Protein AF-A0A6P4ZNQ0-F1 (afdb_monomer_lite)

Radius of gyration: 22.95 Å; chains: 1; bounding box: 64×61×55 Å

Foldseek 3Di:
DDDDDDDPDPPPPPPPPPPDDDDDDDDAPADPLLVVLVVCCVPVQVPDDDSLLSNLLRVLLVCLVVVHQCVPDDLSSLLSLLVSLVSLVPDDPVSNVVSLVSCCVRPNDVSSVVSNVSSVVSNVVVVVVVVVLCVQLPDDPLLVVLLVVLLVCLLVVHDPVPDDPVSLVSLLVSLVSLVPDDPVSVSNQLSNSCSHRRNVSSVSSNVVSVVSNVVNVVVVVVVD

Secondary structure (DSSP, 8-state):
--------------------S---S--TT--HHHHHHHHHHHHHH-----HHHHHHHHHHHHHHHHT--GGGS-HHHHHHHHHHHHHHHTS-HHHHHHHHHHHHHHH-HHHHHHHHHHHHHHHHHHHHHHHHHHHHH---HHHHHHHHHHHHHHHHT--GGGS-HHHHHHHHHHHHHHHTS-HHHHHHHHHHHHHHH-HHHHHHHHHHHHHHHHHHHHHHHHT-

Structure (mmCIF, N/CA/C/O backbone):
data_AF-A0A6P4ZNQ0-F1
#
_entry.id   AF-A0A6P4ZNQ0-F1
#
loop_
_atom_site.group_PDB
_atom_site.id
_atom_site.type_symbol
_atom_site.label_atom_id
_atom_site.label_alt_id
_atom_site.label_comp_id
_atom_site.label_asym_id
_atom_site.label_entity_id
_atom_site.label_seq_id
_atom_site.pdbx_PDB_ins_code
_atom_site.Cartn_x
_atom_site.Cartn_y
_atom_site.Cartn_z
_atom_site.occupancy
_atom_site.B_iso_or_equiv
_atom_site.auth_seq_id
_atom_site.auth_comp_id
_atom_site.auth_asym_id
_atom_site.auth_atom_id
_atom_site.pdbx_PDB_model_num
ATOM 1 N N . MET A 1 1 ? -33.351 48.116 22.853 1.00 36.22 1 MET A N 1
ATOM 2 C CA . MET A 1 1 ? -34.686 47.520 23.088 1.00 36.22 1 MET A CA 1
ATOM 3 C C . MET A 1 1 ? -35.107 46.730 21.857 1.00 36.22 1 MET A C 1
ATOM 5 O O . MET A 1 1 ? -34.942 47.256 20.767 1.00 36.22 1 MET A O 1
ATOM 9 N N . LYS A 1 2 ? -35.713 45.554 22.092 1.00 34.34 2 LYS A N 1
ATOM 10 C CA . LYS A 1 2 ? -36.422 44.641 21.164 1.00 34.34 2 LYS A CA 1
ATOM 11 C C . LYS A 1 2 ? -35.606 43.500 20.525 1.00 34.34 2 LYS A C 1
ATOM 13 O O . LYS A 1 2 ? -35.068 43.604 19.434 1.00 34.34 2 LYS A O 1
ATOM 18 N N . TYR A 1 3 ? -35.590 42.407 21.290 1.00 35.62 3 TYR A N 1
ATOM 19 C CA . TYR A 1 3 ? -35.583 40.989 20.915 1.00 35.62 3 TYR A CA 1
ATOM 20 C C . TYR A 1 3 ? -36.377 40.658 19.631 1.00 35.62 3 TYR A C 1
ATOM 22 O O . TYR A 1 3 ? -37.387 41.313 19.384 1.00 35.62 3 TYR A O 1
ATOM 30 N N . LEU A 1 4 ? -36.028 39.574 18.916 1.00 27.58 4 LEU A N 1
ATOM 31 C CA . LEU A 1 4 ? -36.684 38.246 19.027 1.00 27.58 4 LEU A CA 1
ATOM 32 C C . LEU A 1 4 ? -36.435 37.363 17.766 1.00 27.58 4 LEU A C 1
ATOM 34 O O . LEU A 1 4 ? -36.870 37.701 16.676 1.00 27.58 4 LEU A O 1
ATOM 38 N N . TYR A 1 5 ? -35.769 36.220 17.982 1.00 31.45 5 TYR A N 1
ATOM 39 C CA . TYR A 1 5 ? -35.975 34.876 17.401 1.00 31.45 5 TYR A CA 1
ATOM 40 C C . TYR A 1 5 ? -36.097 34.603 15.885 1.00 31.45 5 TYR A C 1
ATOM 42 O O . TYR A 1 5 ? -37.104 34.893 15.252 1.00 31.45 5 TYR A O 1
ATOM 50 N N . LEU A 1 6 ? -35.158 33.776 15.409 1.00 27.81 6 LEU A N 1
ATOM 51 C CA . LEU A 1 6 ? -35.378 32.612 14.529 1.00 27.81 6 LEU A CA 1
ATOM 52 C C . LEU A 1 6 ? -34.122 31.724 14.677 1.00 27.81 6 LEU A C 1
ATOM 54 O O . LEU A 1 6 ? -33.105 31.968 14.043 1.00 27.81 6 LEU A O 1
ATOM 58 N N . LEU A 1 7 ? -33.994 30.904 15.727 1.00 29.06 7 LEU A N 1
ATOM 59 C CA . LEU A 1 7 ? -34.507 29.525 15.806 1.00 29.06 7 LEU A CA 1
ATOM 60 C C . LEU A 1 7 ? -34.410 28.796 14.454 1.00 29.06 7 LEU A C 1
ATOM 62 O O . LEU A 1 7 ? -35.406 28.524 13.792 1.00 29.06 7 LEU A O 1
ATOM 66 N N . LEU A 1 8 ? -33.172 28.516 14.040 1.00 27.45 8 LEU A N 1
ATOM 67 C CA . LEU A 1 8 ? -32.881 27.579 12.962 1.00 27.45 8 LEU A CA 1
ATOM 68 C C . LEU A 1 8 ? -32.989 26.178 13.566 1.00 27.45 8 LEU A C 1
ATOM 70 O O . LEU A 1 8 ? -32.138 25.725 14.328 1.00 27.45 8 LEU A O 1
ATOM 74 N N . ILE A 1 9 ? -34.144 25.577 13.308 1.00 29.12 9 ILE A N 1
ATOM 75 C CA . ILE A 1 9 ? -34.522 24.230 13.703 1.00 29.12 9 ILE A CA 1
ATOM 76 C C . ILE A 1 9 ? -33.474 23.275 13.129 1.00 29.12 9 ILE A C 1
ATOM 78 O O . ILE A 1 9 ? -33.403 23.064 11.921 1.00 29.12 9 ILE A O 1
ATOM 82 N N . ILE A 1 10 ? -32.661 22.699 14.013 1.00 28.59 10 ILE A N 1
ATOM 83 C CA . ILE A 1 10 ? -31.943 21.458 13.749 1.00 28.59 10 ILE A CA 1
ATOM 84 C C . ILE A 1 10 ? -33.037 20.399 13.649 1.00 28.59 10 ILE A C 1
ATOM 86 O O . ILE A 1 10 ? -33.500 19.870 14.659 1.00 28.59 10 ILE A O 1
ATOM 90 N N . THR A 1 11 ? -33.524 20.130 12.440 1.00 31.72 11 THR A N 1
ATOM 91 C CA . THR A 1 11 ? -34.259 18.895 12.205 1.00 31.72 11 THR A CA 1
ATOM 92 C C . THR A 1 11 ? -33.248 17.775 12.362 1.00 31.72 11 THR A C 1
ATOM 94 O O . THR A 1 11 ? -32.445 17.508 11.469 1.00 31.72 11 THR A O 1
ATOM 97 N N . ALA A 1 12 ? -33.269 17.158 13.539 1.00 32.22 12 ALA A N 1
ATOM 98 C CA . ALA A 1 12 ? -32.799 15.807 13.744 1.00 32.22 12 ALA A CA 1
ATOM 99 C C . ALA A 1 12 ? -33.624 14.902 12.824 1.00 32.22 12 ALA A C 1
ATOM 101 O O . ALA A 1 12 ? -34.661 14.363 13.211 1.00 32.22 12 ALA A O 1
ATOM 102 N N . THR A 1 13 ? -33.193 14.785 11.571 1.00 32.03 13 THR A N 1
ATOM 103 C CA . THR A 1 13 ? -33.581 13.674 10.714 1.00 32.03 13 THR A CA 1
ATOM 104 C C . THR A 1 13 ? -32.939 12.456 11.351 1.00 32.03 13 THR A C 1
ATOM 106 O O . THR A 1 13 ? -31.774 12.142 11.126 1.00 32.03 13 THR A O 1
ATOM 109 N N . THR A 1 14 ? -33.692 11.825 12.243 1.00 32.16 14 THR A N 1
ATOM 110 C CA . THR A 1 14 ? -33.495 10.435 12.617 1.00 32.16 14 THR A CA 1
ATOM 111 C C . THR A 1 14 ? -33.637 9.653 11.322 1.00 32.16 14 THR A C 1
ATOM 113 O O . THR A 1 14 ? -34.739 9.341 10.879 1.00 32.16 14 THR A O 1
ATOM 116 N N . ILE A 1 15 ? -32.510 9.416 10.651 1.00 37.12 15 ILE A N 1
ATOM 117 C CA . ILE A 1 15 ? -32.448 8.441 9.575 1.00 37.12 15 ILE A CA 1
ATOM 118 C C . ILE A 1 15 ? -32.569 7.091 10.278 1.00 37.12 15 ILE A C 1
ATOM 120 O O . ILE A 1 15 ? -31.585 6.470 10.664 1.00 37.12 15 ILE A O 1
ATOM 124 N N . THR A 1 16 ? -33.805 6.651 10.502 1.00 32.19 16 THR A N 1
ATOM 125 C CA . THR A 1 16 ? -34.099 5.233 10.666 1.00 32.19 16 THR A CA 1
ATOM 126 C C . THR A 1 16 ? -33.780 4.580 9.330 1.00 32.19 16 THR A C 1
ATOM 128 O O . THR A 1 16 ? -34.636 4.502 8.450 1.00 32.19 16 THR A O 1
ATOM 131 N N . VAL A 1 17 ? -32.520 4.174 9.151 1.00 37.75 17 VAL A N 1
ATOM 132 C CA . VAL A 1 17 ? -32.126 3.266 8.076 1.00 37.75 17 VAL A CA 1
ATOM 133 C C . VAL A 1 17 ? -32.804 1.940 8.391 1.00 37.75 17 VAL A C 1
ATOM 135 O O . VAL A 1 17 ? -32.337 1.148 9.206 1.00 37.75 17 VAL A O 1
ATOM 138 N N . THR A 1 18 ? -33.971 1.722 7.795 1.00 34.62 18 THR A N 1
ATOM 139 C CA . THR A 1 18 ? -34.576 0.398 7.694 1.00 34.62 18 THR A CA 1
ATOM 140 C C . THR A 1 18 ? -33.628 -0.477 6.880 1.00 34.62 18 THR A C 1
ATOM 142 O O . THR A 1 18 ? -33.670 -0.476 5.653 1.00 34.62 18 THR A O 1
ATOM 145 N N . PHE A 1 19 ? -32.754 -1.195 7.585 1.00 43.06 19 PHE A N 1
ATOM 146 C CA . PHE A 1 19 ? -31.978 -2.317 7.073 1.00 43.06 19 PHE A CA 1
ATOM 147 C C . PHE A 1 19 ? -32.955 -3.393 6.601 1.00 43.06 19 PHE A C 1
ATOM 149 O O . PHE A 1 19 ? -33.462 -4.188 7.393 1.00 43.06 19 PHE A O 1
ATOM 156 N N . LYS A 1 20 ? -33.268 -3.385 5.308 1.00 35.34 20 LYS A N 1
ATOM 157 C CA . LYS A 1 20 ? -33.971 -4.483 4.662 1.00 35.34 20 LYS A CA 1
ATOM 158 C C . LYS A 1 20 ? -33.187 -4.903 3.425 1.00 35.34 20 LYS A C 1
ATOM 160 O O . LYS A 1 20 ? -33.234 -4.235 2.402 1.00 35.34 20 LYS A O 1
ATOM 165 N N . GLU A 1 21 ? -32.451 -5.997 3.613 1.00 39.84 21 GLU A N 1
ATOM 166 C CA . GLU A 1 21 ? -32.065 -6.986 2.601 1.00 39.84 21 GLU A CA 1
ATOM 167 C C . GLU A 1 21 ? -31.500 -6.445 1.283 1.00 39.84 21 GLU A C 1
ATOM 169 O O . GLU A 1 21 ? -32.181 -6.518 0.270 1.00 39.84 21 GLU A O 1
ATOM 174 N N . ILE A 1 22 ? -30.232 -6.018 1.272 1.00 39.91 22 ILE A N 1
ATOM 175 C CA . ILE A 1 22 ? -29.339 -6.232 0.117 1.00 39.91 22 ILE A CA 1
ATOM 176 C C . ILE A 1 22 ? -27.902 -6.389 0.638 1.00 39.91 22 ILE A C 1
ATOM 178 O O . ILE A 1 22 ? -27.154 -5.421 0.674 1.00 39.91 22 ILE A O 1
ATOM 182 N N . VAL A 1 23 ? -27.506 -7.593 1.060 1.00 40.62 23 VAL A N 1
ATOM 183 C CA . VAL A 1 23 ? -26.083 -7.983 1.103 1.00 40.62 23 VAL A CA 1
ATOM 184 C C . VAL A 1 23 ? -25.981 -9.466 0.759 1.00 40.62 23 VAL A C 1
ATOM 186 O O . VAL A 1 23 ? -25.886 -10.319 1.631 1.00 40.62 23 VAL A O 1
ATOM 189 N N . GLU A 1 24 ? -25.996 -9.763 -0.533 1.00 41.31 24 GLU A N 1
ATOM 190 C CA . GLU A 1 24 ? -25.327 -10.945 -1.077 1.00 41.31 24 GLU A CA 1
ATOM 191 C C . GLU A 1 24 ? -24.497 -10.468 -2.268 1.00 41.31 24 GLU A C 1
ATOM 193 O O . GLU A 1 24 ? -24.931 -10.457 -3.416 1.00 41.31 24 GLU A O 1
ATOM 198 N N . ALA A 1 25 ? -23.306 -9.975 -1.947 1.00 37.66 25 ALA A N 1
ATOM 199 C CA . ALA A 1 25 ? -22.172 -9.957 -2.850 1.00 37.66 25 ALA A CA 1
ATOM 200 C C . ALA A 1 25 ? -20.918 -10.117 -1.983 1.00 37.66 25 ALA A C 1
ATOM 202 O O . ALA A 1 25 ? -20.794 -9.505 -0.918 1.00 37.66 25 ALA A O 1
ATOM 203 N N . GLU A 1 26 ? -20.064 -11.032 -2.411 1.00 43.50 26 GLU A N 1
ATOM 204 C CA . GLU A 1 26 ? -18.887 -11.576 -1.742 1.00 43.50 26 GLU A CA 1
ATOM 205 C C . GLU A 1 26 ? -17.840 -10.494 -1.415 1.00 43.50 26 GLU A C 1
ATOM 207 O O . GLU A 1 26 ? -16.867 -10.324 -2.139 1.00 43.50 26 GLU A O 1
ATOM 212 N N . SER A 1 27 ? -18.017 -9.760 -0.312 1.00 41.94 27 SER A N 1
ATOM 213 C CA . SER A 1 27 ? -16.943 -8.955 0.284 1.00 41.94 27 SER A CA 1
ATOM 214 C C . SER A 1 27 ? -16.454 -9.596 1.587 1.00 41.94 27 SER A C 1
ATOM 216 O O . SER A 1 27 ? -17.182 -9.637 2.583 1.00 41.94 27 SER A O 1
ATOM 218 N N . GLY A 1 28 ? -15.258 -10.187 1.506 1.00 52.75 28 GLY A N 1
ATOM 219 C CA . GLY A 1 28 ? -14.240 -10.332 2.559 1.00 52.75 28 GLY A CA 1
ATOM 220 C C . GLY A 1 28 ? -14.652 -10.670 3.993 1.00 52.75 28 GLY A C 1
ATOM 221 O O . GLY A 1 28 ? -14.154 -10.028 4.901 1.00 52.75 28 GLY A O 1
ATOM 222 N N . GLY A 1 29 ? -15.560 -11.618 4.243 1.00 58.94 29 GLY A N 1
ATOM 223 C CA . GLY A 1 29 ? -15.812 -12.121 5.610 1.00 58.94 29 GLY A CA 1
ATOM 224 C C . GLY A 1 29 ? -16.464 -11.142 6.605 1.00 58.94 29 GLY A C 1
ATOM 225 O O . GLY A 1 29 ? -16.827 -11.560 7.700 1.00 58.94 29 GLY A O 1
ATOM 226 N N . LEU A 1 30 ? -16.687 -9.884 6.219 1.00 68.44 30 LEU A N 1
ATOM 227 C CA . LEU A 1 30 ? -17.282 -8.852 7.068 1.00 68.44 30 LEU A CA 1
ATOM 228 C C . LEU A 1 30 ? -18.746 -9.150 7.417 1.00 68.44 30 LEU A C 1
ATOM 230 O O . LEU A 1 30 ? -19.561 -9.500 6.553 1.00 68.44 30 LEU A O 1
ATOM 234 N N . ASN A 1 31 ? -19.127 -8.917 8.669 1.00 75.62 31 ASN A N 1
ATOM 235 C CA . ASN A 1 31 ? -20.516 -8.954 9.098 1.00 75.62 31 ASN A CA 1
ATOM 236 C C . ASN A 1 31 ? -21.277 -7.677 8.676 1.00 75.62 31 ASN A C 1
ATOM 238 O O . ASN A 1 31 ? -20.713 -6.665 8.253 1.00 75.62 31 ASN A O 1
ATOM 242 N N . ALA A 1 32 ? -22.609 -7.709 8.781 1.00 77.88 32 ALA A N 1
ATOM 243 C CA . ALA A 1 32 ? -23.462 -6.610 8.321 1.00 77.88 32 ALA A CA 1
ATOM 244 C C . ALA A 1 32 ? -23.192 -5.269 9.034 1.00 77.88 32 ALA A C 1
ATOM 246 O O . ALA A 1 32 ? -23.392 -4.211 8.435 1.00 77.88 32 ALA A O 1
ATOM 247 N N . LYS A 1 33 ? -22.741 -5.296 10.296 1.00 76.25 33 LYS A N 1
ATOM 248 C CA . LYS A 1 33 ? -22.406 -4.076 11.043 1.00 76.25 33 LYS A CA 1
ATOM 249 C C . LYS A 1 33 ? -21.102 -3.464 10.543 1.00 76.25 33 LYS A C 1
ATOM 251 O O . LYS A 1 33 ? -21.036 -2.252 10.374 1.00 76.25 33 LYS A O 1
ATOM 256 N N . GLU A 1 34 ? -20.102 -4.287 10.259 1.00 76.25 34 GLU A N 1
ATOM 257 C CA . GLU A 1 34 ? -18.798 -3.841 9.755 1.00 76.25 34 GLU A CA 1
ATOM 258 C C . GLU A 1 34 ? -18.934 -3.229 8.361 1.00 76.25 34 GLU A C 1
ATOM 260 O O . GLU A 1 34 ? -18.498 -2.101 8.137 1.00 76.25 34 GLU A O 1
ATOM 265 N N . LYS A 1 35 ? -19.680 -3.889 7.464 1.00 79.50 35 LYS A N 1
ATOM 266 C CA . LYS A 1 35 ? -20.015 -3.325 6.143 1.00 79.50 35 LYS A CA 1
ATOM 267 C C . LYS A 1 35 ? -20.750 -1.992 6.262 1.00 79.50 35 LYS A C 1
ATOM 269 O O . LYS A 1 35 ? -20.453 -1.045 5.536 1.00 79.50 35 LYS A O 1
ATOM 274 N N . SER A 1 36 ? -21.686 -1.890 7.210 1.00 80.06 36 SER A N 1
ATOM 275 C CA . SER A 1 36 ? -22.383 -0.632 7.484 1.00 80.06 36 SER A CA 1
ATOM 276 C C . SER A 1 36 ? -21.423 0.463 7.941 1.00 80.06 36 SER A C 1
ATOM 278 O O . SER A 1 36 ? -21.549 1.601 7.496 1.00 80.06 36 SER A O 1
ATOM 280 N N . LEU A 1 37 ? -20.483 0.147 8.830 1.00 80.31 37 LEU A N 1
ATOM 281 C CA . LEU A 1 37 ? -19.504 1.102 9.336 1.00 80.31 37 LEU A CA 1
ATOM 282 C C . LEU A 1 37 ? -18.602 1.617 8.208 1.00 80.31 37 LEU A C 1
ATOM 284 O O . LEU A 1 37 ? -18.453 2.831 8.068 1.00 80.31 37 LEU A O 1
ATOM 288 N N . ILE A 1 38 ? -18.068 0.727 7.368 1.00 79.25 38 ILE A N 1
ATOM 289 C CA . ILE A 1 38 ? -17.223 1.102 6.222 1.00 79.25 38 ILE A CA 1
ATOM 290 C C . ILE A 1 38 ? -18.008 1.982 5.242 1.00 79.25 38 ILE A C 1
ATOM 292 O O . ILE A 1 38 ? -17.542 3.064 4.875 1.00 79.25 38 ILE A O 1
ATOM 296 N N . SER A 1 39 ? -19.250 1.606 4.919 1.00 79.00 39 SER A N 1
ATOM 297 C CA . SER A 1 39 ? -20.138 2.404 4.064 1.00 79.00 39 SER A CA 1
ATOM 298 C C . SER A 1 39 ? -20.404 3.800 4.641 1.00 79.00 39 SER A C 1
ATOM 300 O O . SER A 1 39 ? -20.296 4.799 3.928 1.00 79.00 39 SER A O 1
ATOM 302 N N . ILE A 1 40 ? -20.703 3.906 5.942 1.00 77.88 40 ILE A N 1
ATOM 303 C CA . ILE A 1 40 ? -20.925 5.199 6.611 1.00 77.88 40 ILE A CA 1
ATOM 304 C C . ILE A 1 40 ? -19.655 6.053 6.559 1.00 77.88 40 ILE A C 1
ATOM 306 O O . ILE A 1 40 ? -19.727 7.261 6.331 1.00 77.88 40 ILE A O 1
ATOM 310 N N . LEU A 1 41 ? -18.485 5.451 6.766 1.00 76.12 41 LEU A N 1
ATOM 311 C CA . LEU A 1 41 ? -17.208 6.158 6.732 1.00 76.12 41 LEU A CA 1
ATOM 312 C C . LEU A 1 41 ? -16.885 6.680 5.326 1.00 76.12 41 LEU A C 1
ATOM 314 O O . LEU A 1 41 ? -16.462 7.836 5.195 1.00 76.12 41 LEU A O 1
ATOM 318 N N . ALA A 1 42 ? -17.144 5.877 4.293 1.00 77.31 42 ALA A N 1
ATOM 319 C CA . ALA A 1 42 ? -16.998 6.273 2.895 1.00 77.31 42 ALA A CA 1
ATOM 320 C C . ALA A 1 42 ? -17.914 7.461 2.540 1.00 77.31 42 ALA A C 1
ATOM 322 O O . ALA A 1 42 ? -17.455 8.483 2.021 1.00 77.31 42 ALA A O 1
ATOM 323 N N . GLU A 1 43 ? -19.201 7.375 2.889 1.00 74.06 43 GLU A N 1
ATOM 324 C CA . GLU A 1 43 ? -20.205 8.382 2.528 1.00 74.06 43 GLU A CA 1
ATOM 325 C C . GLU A 1 43 ? -20.100 9.670 3.357 1.00 74.06 43 GLU A C 1
ATOM 327 O O . GLU A 1 43 ? -20.132 10.782 2.821 1.00 74.06 43 GLU A O 1
ATOM 332 N N . ALA A 1 44 ? -19.971 9.551 4.679 1.00 64.12 44 ALA A N 1
ATOM 333 C CA . ALA A 1 44 ? -20.132 10.684 5.587 1.00 64.12 44 ALA A CA 1
ATOM 334 C C . ALA A 1 44 ? -18.861 11.528 5.744 1.00 64.12 44 ALA A C 1
ATOM 336 O O . ALA A 1 44 ? -18.936 12.689 6.169 1.00 64.12 44 ALA A O 1
ATOM 337 N N . ARG A 1 45 ? -17.682 10.955 5.467 1.00 65.31 45 ARG A N 1
ATOM 338 C CA . ARG A 1 45 ? -16.396 11.571 5.838 1.00 65.31 45 ARG A CA 1
ATOM 339 C C . ARG A 1 45 ? -15.414 11.733 4.693 1.00 65.31 45 ARG A C 1
ATOM 341 O O . ARG A 1 45 ? -14.330 12.260 4.927 1.00 65.31 45 ARG A O 1
ATOM 348 N N . LYS A 1 46 ? -15.804 11.375 3.464 1.00 68.00 46 LYS A N 1
ATOM 349 C CA . LYS A 1 46 ? -14.913 11.402 2.292 1.00 68.00 46 LYS A CA 1
ATOM 350 C C . LYS A 1 46 ? -13.626 10.595 2.524 1.00 68.00 46 LYS A C 1
ATOM 352 O O . LYS A 1 46 ? -12.618 10.892 1.880 1.00 68.00 46 LYS A O 1
ATOM 357 N N . LEU A 1 47 ? -13.655 9.622 3.443 1.00 72.19 47 LEU A N 1
ATOM 358 C CA . LEU A 1 47 ? -12.623 8.595 3.510 1.00 72.19 47 LEU A CA 1
ATOM 359 C C . LEU A 1 47 ? -12.692 7.863 2.175 1.00 72.19 47 LEU A C 1
ATOM 361 O O . LEU A 1 47 ? -13.756 7.389 1.774 1.00 72.19 47 LEU A O 1
ATOM 365 N N . ARG A 1 48 ? -11.586 7.889 1.440 1.00 76.31 48 ARG A N 1
ATOM 366 C CA . ARG A 1 48 ? -11.481 7.166 0.180 1.00 76.31 48 ARG A CA 1
ATOM 367 C C . ARG A 1 48 ? -10.823 5.853 0.523 1.00 76.31 48 ARG A C 1
ATOM 369 O O . ARG A 1 48 ? -9.601 5.801 0.555 1.00 76.31 48 ARG A O 1
ATOM 376 N N . TRP A 1 49 ? -11.667 4.878 0.813 1.00 77.38 49 TRP A N 1
ATOM 377 C CA . TRP A 1 49 ? -11.271 3.490 0.913 1.00 77.38 49 TRP A CA 1
ATOM 378 C C . TRP A 1 49 ? -10.907 3.008 -0.485 1.00 77.38 49 TRP A C 1
ATOM 380 O O . TRP A 1 49 ? -11.642 3.279 -1.441 1.00 77.38 49 TRP A O 1
ATOM 390 N N . ASP A 1 50 ? -9.771 2.342 -0.606 1.00 81.19 50 ASP A N 1
ATOM 391 C CA . ASP A 1 50 ? -9.610 1.356 -1.664 1.00 81.19 50 ASP A CA 1
ATOM 392 C C . ASP A 1 50 ? -9.769 -0.050 -1.097 1.00 81.19 50 ASP A C 1
ATOM 394 O O . ASP A 1 50 ? -9.871 -0.240 0.118 1.00 81.19 50 ASP A O 1
ATOM 398 N N . ASP A 1 51 ? -9.834 -1.019 -2.003 1.00 79.31 51 ASP A N 1
ATOM 399 C CA . ASP A 1 51 ? -10.152 -2.404 -1.673 1.00 79.31 51 ASP A CA 1
ATOM 400 C C . ASP A 1 51 ? -9.175 -2.979 -0.629 1.00 79.31 51 ASP A C 1
ATOM 402 O O . ASP A 1 51 ? -9.593 -3.734 0.246 1.00 79.31 51 ASP A O 1
ATOM 406 N N . GLY A 1 52 ? -7.901 -2.563 -0.650 1.00 83.75 52 GLY A N 1
ATOM 407 C CA . GLY A 1 52 ? -6.906 -2.978 0.341 1.00 83.75 52 GLY A CA 1
ATOM 408 C C . GLY A 1 52 ? -7.115 -2.360 1.726 1.00 83.75 52 GLY A C 1
ATOM 409 O O . GLY A 1 52 ? -6.939 -3.044 2.731 1.00 83.75 52 GLY A O 1
ATOM 410 N N . GLU A 1 53 ? -7.518 -1.087 1.818 1.00 87.19 53 GLU A N 1
ATOM 411 C CA . GLU A 1 53 ? -7.880 -0.466 3.104 1.00 87.19 53 GLU A CA 1
ATOM 412 C C . GLU A 1 53 ? -9.162 -1.085 3.692 1.00 87.19 53 GLU A C 1
ATOM 414 O O . GLU A 1 53 ? -9.237 -1.302 4.903 1.00 87.19 53 GLU A O 1
ATOM 419 N N . GLU A 1 54 ? -10.160 -1.387 2.853 1.00 86.44 54 GLU A N 1
ATOM 420 C CA . GLU A 1 54 ? -11.395 -2.065 3.274 1.00 86.44 54 GLU A CA 1
ATOM 421 C C . GLU A 1 54 ? -11.111 -3.489 3.771 1.00 86.44 54 GLU A C 1
ATOM 423 O O . GLU A 1 54 ? -11.548 -3.840 4.869 1.00 86.44 54 GLU A O 1
ATOM 428 N N . TYR A 1 55 ? -10.331 -4.269 3.012 1.00 85.94 55 TYR A N 1
ATOM 429 C CA . TYR A 1 55 ? -9.863 -5.595 3.420 1.00 85.94 55 TYR A CA 1
ATOM 430 C C . TYR A 1 55 ? -9.141 -5.531 4.766 1.00 85.94 55 TYR A C 1
ATOM 432 O O . TYR A 1 55 ? -9.555 -6.177 5.724 1.00 85.94 55 TYR A O 1
ATOM 440 N N . ALA A 1 56 ? -8.119 -4.684 4.877 1.00 89.31 56 ALA A N 1
ATOM 441 C CA . ALA A 1 56 ? -7.265 -4.631 6.054 1.00 89.31 56 ALA A CA 1
ATOM 442 C C . ALA A 1 56 ? -8.012 -4.256 7.339 1.00 89.31 56 ALA A C 1
ATOM 444 O O . ALA A 1 56 ? -7.766 -4.830 8.400 1.00 89.31 56 ALA A O 1
ATOM 445 N N . ILE A 1 57 ? -8.926 -3.286 7.265 1.00 89.56 57 ILE A N 1
ATOM 446 C CA . ILE A 1 57 ? -9.727 -2.893 8.427 1.00 89.56 57 ILE A CA 1
ATOM 447 C C . ILE A 1 57 ? -10.788 -3.935 8.755 1.00 89.56 57 ILE A C 1
ATOM 449 O O . ILE A 1 57 ? -11.086 -4.124 9.934 1.00 89.56 57 ILE A O 1
ATOM 453 N N . GLY A 1 58 ? -11.312 -4.634 7.752 1.00 88.81 58 GLY A N 1
ATOM 454 C CA . GLY A 1 58 ? -12.211 -5.750 7.983 1.00 88.81 58 GLY A CA 1
ATOM 455 C C . GLY A 1 58 ? -11.549 -6.926 8.691 1.00 88.81 58 GLY A C 1
ATOM 456 O O . GLY A 1 58 ? -12.066 -7.390 9.706 1.00 88.81 58 GLY A O 1
ATOM 457 N N . GLU A 1 59 ? -10.374 -7.344 8.226 1.00 89.94 59 GLU A N 1
ATOM 458 C CA . GLU A 1 59 ? -9.600 -8.405 8.874 1.00 89.94 59 GLU A CA 1
ATOM 459 C C . GLU A 1 59 ? -9.197 -7.998 10.298 1.00 89.94 59 GLU A C 1
ATOM 461 O O . GLU A 1 59 ? -9.389 -8.770 11.230 1.00 89.94 59 GLU A O 1
ATOM 466 N N . LEU A 1 60 ? -8.780 -6.742 10.517 1.00 89.50 60 LEU A N 1
ATOM 467 C CA . LEU A 1 60 ? -8.426 -6.260 11.858 1.00 89.50 60 LEU A CA 1
ATOM 468 C C . LEU A 1 60 ? -9.618 -6.287 12.834 1.00 89.50 60 LEU A C 1
ATOM 470 O O . LEU A 1 60 ? -9.441 -6.539 14.026 1.00 89.50 60 LEU A O 1
ATOM 474 N N . MET A 1 61 ? -10.834 -6.010 12.352 1.00 88.88 61 MET A N 1
ATOM 475 C CA . MET A 1 61 ? -12.051 -6.144 13.162 1.00 88.88 61 MET A CA 1
ATOM 476 C C . MET A 1 61 ? -12.350 -7.607 13.492 1.00 88.88 61 MET A C 1
ATOM 478 O O . MET A 1 61 ? -12.693 -7.904 14.637 1.00 88.88 61 MET A O 1
ATOM 482 N N . ARG A 1 62 ? -12.188 -8.510 12.518 1.00 88.88 62 ARG A N 1
ATOM 483 C CA . ARG A 1 62 ? -12.380 -9.949 12.718 1.00 88.88 62 ARG A CA 1
ATOM 484 C C . ARG A 1 62 ? -11.376 -10.509 13.723 1.00 88.88 62 ARG A C 1
ATOM 486 O O . ARG A 1 62 ? -11.779 -11.193 14.658 1.00 88.88 62 ARG A O 1
ATOM 493 N N . ASP A 1 63 ? -10.099 -10.165 13.588 1.00 89.81 63 ASP A N 1
ATOM 494 C CA . ASP A 1 63 ? -9.046 -10.620 14.499 1.00 89.81 63 ASP A CA 1
ATOM 495 C C . ASP A 1 63 ? -9.311 -10.162 15.930 1.00 89.81 63 ASP A C 1
ATOM 497 O O . ASP A 1 63 ? -9.113 -10.918 16.881 1.00 89.81 63 ASP A O 1
ATOM 501 N N . LEU A 1 64 ? -9.825 -8.943 16.095 1.00 86.88 64 LEU A N 1
ATOM 502 C CA . LEU A 1 64 ? -10.216 -8.428 17.399 1.00 86.88 64 LEU A CA 1
ATOM 503 C C . LEU A 1 64 ? -11.380 -9.222 18.018 1.00 86.88 64 LEU A C 1
ATOM 505 O O . LEU A 1 64 ? -11.342 -9.498 19.218 1.00 86.88 64 LEU A O 1
ATOM 509 N N . ASP A 1 65 ? -12.394 -9.583 17.225 1.00 85.31 65 ASP A N 1
ATOM 510 C CA . ASP A 1 65 ? -13.537 -10.393 17.680 1.00 85.31 65 ASP A CA 1
ATOM 511 C C . ASP A 1 65 ? -13.106 -11.825 18.043 1.00 85.31 65 ASP A C 1
ATOM 513 O O . ASP A 1 65 ? -13.536 -12.386 19.054 1.00 85.31 65 ASP A O 1
ATOM 517 N N . GLU A 1 66 ? -12.184 -12.397 17.267 1.00 88.38 66 GLU A N 1
ATOM 518 C CA . GLU A 1 66 ? -11.658 -13.750 17.469 1.00 88.38 66 GLU A CA 1
ATOM 519 C C . GLU A 1 66 ? -10.514 -13.820 18.502 1.00 88.38 66 GLU A C 1
ATOM 521 O O . GLU A 1 66 ? -10.124 -14.910 18.935 1.00 88.38 66 GLU A O 1
ATOM 526 N N . GLY A 1 67 ? -9.980 -12.673 18.935 1.00 87.00 67 GLY A N 1
ATOM 527 C CA . GLY A 1 67 ? -8.810 -12.589 19.812 1.00 87.00 67 GLY A CA 1
ATOM 528 C C . GLY A 1 67 ? -7.515 -13.079 19.150 1.00 87.00 67 GLY A C 1
ATOM 529 O O . GLY A 1 67 ? -6.621 -13.585 19.839 1.00 87.00 67 GLY A O 1
ATOM 530 N N . VAL A 1 68 ? -7.434 -12.974 17.824 1.00 89.81 68 VAL A N 1
ATOM 531 C CA . VAL A 1 68 ? -6.257 -13.287 17.010 1.00 89.81 68 VAL A CA 1
ATOM 532 C C . VAL A 1 68 ? -5.286 -12.106 17.051 1.00 89.81 68 VAL A C 1
ATOM 534 O O . VAL A 1 68 ? -5.672 -10.950 17.176 1.00 89.81 68 VAL A O 1
ATOM 537 N N . ASP A 1 69 ? -3.991 -12.416 17.022 1.00 88.00 69 ASP A N 1
ATOM 538 C CA . ASP A 1 69 ? -2.921 -11.422 17.044 1.00 88.00 69 ASP A CA 1
ATOM 539 C C . ASP A 1 69 ? -2.655 -10.898 15.621 1.00 88.00 69 ASP A C 1
ATOM 541 O O . ASP A 1 69 ? -2.087 -11.651 14.815 1.00 88.00 69 ASP A O 1
ATOM 545 N N . PRO A 1 70 ? -2.988 -9.628 15.317 1.00 86.88 70 PRO A N 1
ATOM 546 C CA . PRO A 1 70 ? -2.926 -9.097 13.958 1.00 86.88 70 PRO A CA 1
ATOM 547 C C . PRO A 1 70 ? -1.482 -8.894 13.459 1.00 86.88 70 PRO A C 1
ATOM 549 O O . PRO A 1 70 ? -1.236 -8.604 12.289 1.00 86.88 70 PRO A O 1
ATOM 552 N N . GLU A 1 71 ? -0.470 -9.081 14.314 1.00 87.44 71 GLU A N 1
ATOM 553 C CA . GLU A 1 71 ? 0.936 -9.082 13.890 1.00 87.44 71 GLU A CA 1
ATOM 554 C C . GLU A 1 71 ? 1.300 -10.281 13.011 1.00 87.44 71 GLU A C 1
ATOM 556 O O . GLU A 1 71 ? 2.331 -10.260 12.326 1.00 87.44 71 GLU A O 1
ATOM 561 N N . LYS A 1 72 ? 0.479 -11.333 13.011 1.00 88.88 72 LYS A N 1
ATOM 562 C CA . LYS A 1 72 ? 0.723 -12.558 12.234 1.00 88.88 72 LYS A CA 1
ATOM 563 C C . LYS A 1 72 ? 0.092 -12.545 10.851 1.00 88.88 72 LYS A C 1
ATOM 565 O O . LYS A 1 72 ? 0.354 -13.465 10.079 1.00 88.88 72 LYS A O 1
ATOM 570 N N . GLU A 1 73 ? -0.653 -11.495 10.550 1.00 88.88 73 GLU A N 1
ATOM 571 C CA . GLU A 1 73 ? -1.373 -11.338 9.297 1.00 88.88 73 GLU A CA 1
ATOM 572 C C . GLU A 1 73 ? -0.438 -11.099 8.114 1.00 88.88 73 GLU A C 1
ATOM 574 O O . GLU A 1 73 ? 0.768 -10.833 8.270 1.00 88.88 73 GLU A O 1
ATOM 579 N N . ASP A 1 74 ? -0.991 -11.238 6.914 1.00 88.56 74 ASP A N 1
ATOM 580 C CA . ASP A 1 74 ? -0.253 -11.040 5.675 1.00 88.56 74 ASP A CA 1
ATOM 581 C C . ASP A 1 74 ? 0.199 -9.574 5.478 1.00 88.56 74 ASP A C 1
ATOM 583 O O . ASP A 1 74 ? -0.172 -8.645 6.202 1.00 88.56 74 ASP A O 1
ATOM 587 N N . GLU A 1 75 ? 1.100 -9.369 4.516 1.00 89.56 75 GLU A N 1
ATOM 588 C CA . GLU A 1 75 ? 1.666 -8.044 4.240 1.00 89.56 75 GLU A CA 1
ATOM 589 C C . GLU A 1 75 ? 0.644 -7.092 3.598 1.00 89.56 75 GLU A C 1
ATOM 591 O O . GLU A 1 75 ? 0.755 -5.882 3.780 1.00 89.56 75 GLU A O 1
ATOM 596 N N . GLU A 1 76 ? -0.353 -7.606 2.871 1.00 86.94 76 GLU A N 1
ATOM 597 C CA . GLU A 1 76 ? -1.391 -6.784 2.243 1.00 86.94 76 GLU A CA 1
ATOM 598 C C . GLU A 1 76 ? -2.261 -6.121 3.315 1.00 86.94 76 GLU A C 1
ATOM 600 O O . GLU A 1 76 ? -2.446 -4.900 3.285 1.00 86.94 76 GLU A O 1
ATOM 605 N N . MET A 1 77 ? -2.688 -6.887 4.323 1.00 90.50 77 MET A N 1
ATOM 606 C CA . MET A 1 77 ? -3.410 -6.358 5.476 1.00 90.50 77 MET A CA 1
ATOM 607 C C . MET A 1 77 ? -2.580 -5.309 6.223 1.00 90.50 77 MET A C 1
ATOM 609 O O . MET A 1 77 ? -3.066 -4.210 6.494 1.00 90.50 77 MET A O 1
ATOM 613 N N . LYS A 1 78 ? -1.314 -5.601 6.545 1.00 92.38 78 LYS A N 1
ATOM 614 C CA . LYS A 1 78 ? -0.448 -4.662 7.287 1.00 92.38 78 LYS A CA 1
ATOM 615 C C . LYS A 1 78 ? -0.259 -3.339 6.551 1.00 92.38 78 LYS A C 1
ATOM 617 O O . LYS A 1 78 ? -0.343 -2.276 7.171 1.00 92.38 78 LYS A O 1
ATOM 622 N N . ILE A 1 79 ? -0.065 -3.397 5.234 1.00 90.25 79 ILE A N 1
ATOM 623 C CA . ILE A 1 79 ? 0.033 -2.210 4.380 1.00 90.25 79 ILE A CA 1
ATOM 624 C C . ILE A 1 79 ? -1.302 -1.456 4.348 1.00 90.25 79 ILE A C 1
ATOM 626 O O . ILE A 1 79 ? -1.312 -0.234 4.485 1.00 90.25 79 ILE A O 1
ATOM 630 N N . GLY A 1 80 ? -2.438 -2.145 4.230 1.00 89.88 80 GLY A N 1
ATOM 631 C CA . GLY A 1 80 ? -3.751 -1.497 4.287 1.00 89.88 80 GLY A CA 1
ATOM 632 C C . GLY A 1 80 ? -4.013 -0.791 5.628 1.00 89.88 80 GLY A C 1
ATOM 633 O O . GLY A 1 80 ? -4.499 0.343 5.643 1.00 89.88 80 GLY A O 1
ATOM 634 N N . VAL A 1 81 ? -3.609 -1.393 6.754 1.00 91.81 81 VAL A N 1
ATOM 635 C CA . VAL A 1 81 ? -3.701 -0.785 8.097 1.00 91.81 81 VAL A CA 1
ATOM 636 C C . VAL A 1 81 ? -2.824 0.464 8.222 1.00 91.81 81 VAL A C 1
ATOM 638 O O . VAL A 1 81 ? -3.263 1.473 8.794 1.00 91.81 81 VAL A O 1
ATOM 641 N N . GLU A 1 82 ? -1.594 0.417 7.700 1.00 93.62 82 GLU A N 1
ATOM 642 C CA . GLU A 1 82 ? -0.698 1.576 7.648 1.00 93.62 82 GLU A CA 1
ATOM 643 C C . GLU A 1 82 ? -1.371 2.728 6.916 1.00 93.62 82 GLU A C 1
ATOM 645 O O . GLU A 1 82 ? -1.554 3.798 7.499 1.00 93.62 82 GLU A O 1
ATOM 650 N N . ARG A 1 83 ? -1.859 2.470 5.705 1.00 89.81 83 ARG A N 1
ATOM 651 C CA . ARG A 1 83 ? -2.485 3.472 4.844 1.00 89.81 83 ARG A CA 1
ATOM 652 C C . ARG A 1 83 ? -3.752 4.071 5.439 1.00 89.81 83 ARG A C 1
ATOM 654 O O . ARG A 1 83 ? -3.923 5.294 5.407 1.00 89.81 83 ARG A O 1
ATOM 661 N N . PHE A 1 84 ? -4.606 3.244 6.041 1.00 90.38 84 PHE A N 1
ATOM 662 C CA . PHE A 1 84 ? -5.771 3.712 6.790 1.00 90.38 84 PHE A CA 1
ATOM 663 C C . PHE A 1 84 ? -5.354 4.661 7.919 1.00 90.38 84 PHE A C 1
ATOM 665 O O . PHE A 1 84 ? -5.895 5.764 8.064 1.00 90.38 84 PHE A O 1
ATOM 672 N N . THR A 1 85 ? -4.357 4.259 8.709 1.00 91.56 85 THR A N 1
ATOM 673 C CA . THR A 1 85 ? -3.847 5.067 9.821 1.00 91.56 85 THR A CA 1
ATOM 674 C C . THR A 1 85 ? -3.262 6.385 9.316 1.00 91.56 85 THR A C 1
ATOM 676 O O . THR A 1 85 ? -3.515 7.443 9.899 1.00 91.56 85 THR A O 1
ATOM 679 N N . ASP A 1 86 ? -2.543 6.343 8.201 1.00 90.06 86 ASP A N 1
ATOM 680 C CA . ASP A 1 86 ? -1.954 7.495 7.532 1.00 90.06 86 ASP A CA 1
ATOM 681 C C . ASP A 1 86 ? -3.031 8.472 7.024 1.00 90.06 86 ASP A C 1
ATOM 683 O O . ASP A 1 86 ? -2.930 9.692 7.201 1.00 90.06 86 ASP A O 1
ATOM 687 N N . GLN A 1 87 ? -4.126 7.947 6.465 1.00 88.75 87 GLN A N 1
ATOM 688 C CA . GLN A 1 87 ? -5.289 8.727 6.041 1.00 88.75 87 GLN A CA 1
ATOM 689 C C . GLN A 1 87 ? -5.963 9.415 7.240 1.00 88.75 87 GLN A C 1
ATOM 691 O O . GLN A 1 87 ? -6.231 10.620 7.195 1.00 88.75 87 GLN A O 1
ATOM 696 N N . LEU A 1 88 ? -6.153 8.696 8.351 1.00 89.00 88 LEU A N 1
ATOM 697 C CA . LEU A 1 88 ? -6.701 9.258 9.588 1.00 89.00 88 LEU A CA 1
ATOM 698 C C . LEU A 1 88 ? -5.813 10.328 10.221 1.00 89.00 88 LEU A C 1
ATOM 700 O O . LEU A 1 88 ? -6.321 11.261 10.846 1.00 89.00 88 LEU A O 1
ATOM 704 N N . GLN A 1 89 ? -4.491 10.209 10.110 1.00 90.12 89 GLN A N 1
ATOM 705 C CA . GLN A 1 89 ? -3.570 11.213 10.642 1.00 90.12 89 GLN A CA 1
ATOM 706 C C . GLN A 1 89 ? -3.637 12.539 9.883 1.00 90.12 89 GLN A C 1
ATOM 708 O O . GLN A 1 89 ? -3.3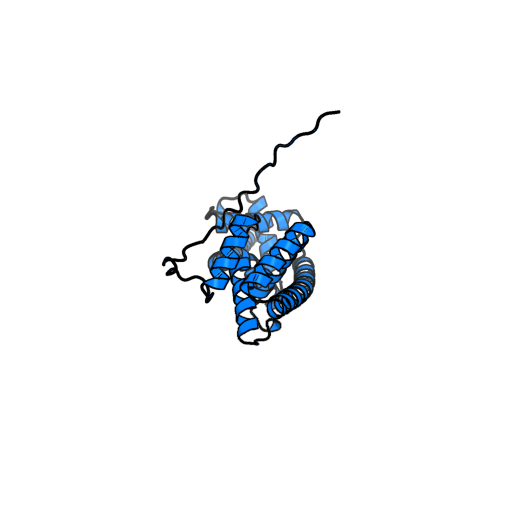67 13.587 10.472 1.00 90.12 89 GLN A O 1
ATOM 713 N N . ARG A 1 90 ? -4.040 12.507 8.608 1.00 89.06 90 ARG A N 1
ATOM 714 C CA . ARG A 1 90 ? -4.243 13.702 7.775 1.00 89.06 90 ARG A CA 1
ATOM 715 C C . ARG A 1 90 ? -5.553 14.427 8.085 1.00 89.06 90 ARG A C 1
ATOM 717 O O . ARG A 1 90 ? -5.755 15.543 7.605 1.00 89.06 90 ARG A O 1
ATOM 724 N N . PHE A 1 91 ? -6.445 13.822 8.868 1.00 86.69 91 PHE A N 1
ATOM 725 C CA . PHE A 1 91 ? -7.676 14.470 9.307 1.00 86.69 91 PHE A CA 1
ATOM 726 C C . PHE A 1 91 ? -7.426 15.484 10.419 1.00 86.69 91 PHE A C 1
ATOM 728 O O . PHE A 1 91 ? -6.488 15.380 11.209 1.00 86.69 91 PHE A O 1
ATOM 735 N N . SER A 1 92 ? -8.328 16.465 10.498 1.00 88.69 92 SER A N 1
ATOM 736 C CA . SER A 1 92 ? -8.413 17.333 11.667 1.00 88.69 92 SER A CA 1
ATOM 737 C C . SER A 1 92 ? -8.716 16.499 12.918 1.00 88.69 92 SER A C 1
ATOM 739 O O . SER A 1 92 ? -9.356 15.447 12.831 1.00 88.69 92 SER A O 1
ATOM 741 N N . ASP A 1 93 ? -8.321 16.978 14.099 1.00 90.75 93 ASP A N 1
ATOM 742 C CA . ASP A 1 93 ? -8.641 16.301 15.366 1.00 90.75 93 ASP A CA 1
ATOM 743 C C . ASP A 1 93 ? -10.143 16.050 15.520 1.00 90.75 93 ASP A C 1
ATOM 745 O O . ASP A 1 93 ? -10.560 14.979 15.959 1.00 90.75 93 ASP A O 1
ATOM 749 N N . GLN A 1 94 ? -10.957 17.014 15.085 1.00 88.88 94 GLN A N 1
ATOM 750 C CA . GLN A 1 94 ? -12.407 16.909 15.124 1.00 88.88 94 GLN A CA 1
ATOM 751 C C . GLN A 1 94 ? -12.923 15.780 14.222 1.00 88.88 94 GLN A C 1
ATOM 753 O O . GLN A 1 94 ? -13.802 15.027 14.634 1.00 88.88 94 GLN A O 1
ATOM 758 N N . ASP A 1 95 ? -12.418 15.654 12.995 1.00 88.25 95 ASP A N 1
ATOM 759 C CA . ASP A 1 95 ? -12.897 14.620 12.071 1.00 88.25 95 ASP A CA 1
ATOM 760 C C . ASP A 1 95 ? -12.386 13.235 12.453 1.00 88.25 95 ASP A C 1
ATOM 762 O O . ASP A 1 95 ? -13.139 12.265 12.386 1.00 88.25 95 ASP A O 1
ATOM 766 N N . ARG A 1 96 ? -11.155 13.149 12.958 1.00 90.06 96 ARG A N 1
ATOM 767 C CA . ARG A 1 96 ? -10.609 11.917 13.525 1.00 90.06 96 ARG A CA 1
ATOM 768 C C . ARG A 1 96 ? -11.407 11.433 14.737 1.00 90.06 96 ARG A C 1
ATOM 770 O O . ARG A 1 96 ? -11.674 10.238 14.835 1.00 90.06 96 ARG A O 1
ATOM 777 N N . GLU A 1 97 ? -11.822 12.322 15.641 1.00 91.06 97 GLU A N 1
ATOM 778 C CA . GLU A 1 97 ? -12.686 11.919 16.758 1.00 91.06 97 GLU A CA 1
ATOM 779 C C . GLU A 1 97 ? -14.080 11.490 16.299 1.00 91.06 97 GLU A C 1
ATOM 781 O O . GLU A 1 97 ? -14.587 10.508 16.828 1.00 91.06 97 GLU A O 1
ATOM 786 N N . LYS A 1 98 ? -14.664 12.125 15.273 1.00 88.94 98 LYS A N 1
ATOM 787 C CA . LYS A 1 98 ? -15.931 11.653 14.684 1.00 88.94 98 LYS A CA 1
ATOM 788 C C . LYS A 1 98 ? -15.799 10.258 14.078 1.00 88.94 98 LYS A C 1
ATOM 790 O O . LYS A 1 98 ? -16.723 9.463 14.189 1.00 88.94 98 LYS A O 1
ATOM 795 N N . VAL A 1 99 ? -14.675 9.956 13.422 1.00 89.19 99 VAL A N 1
ATOM 796 C CA . VAL A 1 99 ? -14.417 8.598 12.927 1.00 89.19 99 VAL A CA 1
ATOM 797 C C . VAL A 1 99 ? -14.380 7.632 14.106 1.00 89.19 99 VAL A C 1
ATOM 799 O O . VAL A 1 99 ? -15.161 6.691 14.130 1.00 89.19 99 VAL A O 1
ATOM 802 N N . LYS A 1 100 ? -13.566 7.897 15.134 1.00 91.12 100 LYS A N 1
ATOM 803 C CA . LYS A 1 100 ? -13.518 7.041 16.330 1.00 91.12 100 LYS A CA 1
ATOM 804 C C . LYS A 1 100 ? -14.877 6.898 17.014 1.00 91.12 100 LYS A C 1
ATOM 806 O O . LYS A 1 100 ? -15.165 5.834 17.539 1.00 91.12 100 LYS A O 1
ATOM 811 N N . GLU A 1 101 ? -15.695 7.944 17.042 1.00 91.12 101 GLU A N 1
ATOM 812 C CA . GLU A 1 101 ? -17.053 7.897 17.587 1.00 91.12 101 GLU A CA 1
ATOM 813 C C . GLU A 1 101 ? -17.929 6.898 16.826 1.00 91.12 101 GLU A C 1
ATOM 815 O O . GLU A 1 101 ? -18.528 6.041 17.465 1.00 91.12 101 GLU A O 1
ATOM 820 N N . LEU A 1 102 ? -17.893 6.896 15.490 1.00 88.56 102 LEU A N 1
ATOM 821 C CA . LEU A 1 102 ? -18.599 5.894 14.682 1.00 88.56 102 LEU A CA 1
ATOM 822 C C . LEU A 1 102 ? -18.129 4.467 14.989 1.00 88.56 102 LEU A C 1
ATOM 824 O O . LEU A 1 102 ? -18.955 3.567 15.129 1.00 88.56 102 LEU A O 1
ATOM 828 N N . PHE A 1 103 ? -16.822 4.248 15.149 1.00 90.06 103 PHE A N 1
ATOM 829 C CA . PHE A 1 103 ? -16.318 2.942 15.585 1.00 90.06 103 PHE A CA 1
ATOM 830 C C . PHE A 1 103 ? -16.832 2.585 16.990 1.00 90.06 103 PHE A C 1
ATOM 832 O O . PHE A 1 103 ? -17.320 1.475 17.185 1.00 90.06 103 PHE A O 1
ATOM 839 N N . ARG A 1 104 ? -16.821 3.525 17.951 1.00 92.75 104 ARG A N 1
ATOM 840 C CA . ARG A 1 104 ? -17.331 3.293 19.320 1.00 92.75 104 ARG A CA 1
ATOM 841 C C . ARG A 1 104 ? -18.815 2.938 19.326 1.00 92.75 104 ARG A C 1
ATOM 843 O O . ARG A 1 104 ? -19.215 2.086 20.112 1.00 92.75 104 ARG A O 1
ATOM 850 N N . GLU A 1 105 ? -19.611 3.576 18.473 1.00 88.81 105 GLU A N 1
ATOM 851 C CA . GLU A 1 105 ? -21.046 3.306 18.329 1.00 88.81 105 GLU A CA 1
ATOM 852 C C . GLU A 1 105 ? -21.330 1.912 17.752 1.00 88.81 105 GLU A C 1
ATOM 854 O O . GLU A 1 105 ? -22.329 1.295 18.120 1.00 88.81 105 GLU A O 1
ATOM 859 N N . ASN A 1 106 ? -20.460 1.406 16.871 1.00 86.00 106 ASN A N 1
ATOM 860 C CA . ASN A 1 106 ? -20.678 0.139 16.168 1.00 86.00 106 ASN A CA 1
ATOM 861 C C . ASN A 1 106 ? -20.020 -1.066 16.856 1.00 86.00 106 ASN A C 1
ATOM 863 O O . ASN A 1 106 ? -20.630 -2.135 16.910 1.00 86.00 106 ASN A O 1
ATOM 867 N N . LEU A 1 107 ? -18.807 -0.892 17.385 1.00 86.12 107 LEU A N 1
ATOM 868 C CA . LEU A 1 107 ? -17.990 -1.961 17.972 1.00 86.12 107 LEU A CA 1
ATOM 869 C C . LEU A 1 107 ? -17.982 -1.942 19.502 1.00 86.12 107 LEU A C 1
ATOM 871 O O . LEU A 1 107 ? -17.799 -2.979 20.123 1.00 86.12 107 LEU A O 1
ATOM 875 N N . GLY A 1 108 ? -18.188 -0.773 20.113 1.00 91.19 108 GLY A N 1
ATOM 876 C CA . GLY A 1 108 ? -17.991 -0.567 21.545 1.00 91.19 108 GLY A CA 1
ATOM 877 C C . GLY A 1 108 ? -16.693 0.175 21.871 1.00 91.19 108 GLY A C 1
ATOM 878 O O . GLY A 1 108 ? -15.778 0.329 21.053 1.00 91.19 108 GLY A O 1
ATOM 879 N N . GLN A 1 109 ? -16.634 0.735 23.084 1.00 93.50 109 GLN A N 1
ATOM 880 C CA . GLN A 1 109 ? -15.536 1.610 23.502 1.00 93.50 109 GLN A CA 1
ATOM 881 C C . GLN A 1 109 ? -14.217 0.854 23.697 1.00 93.50 109 GLN A C 1
ATOM 883 O O . GLN A 1 109 ? -13.158 1.410 23.395 1.00 93.50 109 GLN A O 1
ATOM 888 N N . ALA A 1 110 ? -14.269 -0.364 24.240 1.00 92.88 110 ALA A N 1
ATOM 889 C CA . ALA A 1 110 ? -13.075 -1.151 24.528 1.00 92.88 110 ALA A CA 1
ATOM 890 C C . ALA A 1 110 ? -12.453 -1.671 23.226 1.00 92.88 110 ALA A C 1
ATOM 892 O O . ALA A 1 110 ? -11.260 -1.489 22.996 1.00 92.88 110 ALA A O 1
ATOM 893 N N . GLU A 1 111 ? -13.298 -2.198 22.350 1.00 91.31 111 GLU A N 1
ATOM 894 C CA . GLU A 1 111 ? -12.980 -2.766 21.048 1.00 91.31 111 GLU A CA 1
ATOM 895 C C . GLU A 1 111 ? -12.379 -1.693 20.142 1.00 91.31 111 GLU A C 1
ATOM 897 O O . GLU A 1 111 ? -11.266 -1.836 19.647 1.00 91.31 111 GLU A O 1
ATOM 902 N N . THR A 1 112 ? -13.036 -0.533 20.039 1.00 92.38 112 THR A N 1
ATOM 903 C CA . THR A 1 112 ? -12.495 0.603 19.277 1.00 92.38 112 THR A CA 1
ATOM 904 C C . THR A 1 112 ? -11.143 1.056 19.813 1.00 92.38 112 THR A C 1
ATOM 906 O O . THR A 1 112 ? -10.255 1.434 19.053 1.00 92.38 112 THR A O 1
ATOM 909 N N . LYS A 1 113 ? -10.964 1.061 21.137 1.00 94.31 113 LYS A N 1
ATOM 910 C CA . LYS A 1 113 ? -9.678 1.442 21.715 1.00 94.31 113 LYS A CA 1
ATOM 911 C C . LYS A 1 113 ? -8.587 0.446 21.314 1.00 94.31 113 LYS A C 1
ATOM 913 O O . LYS A 1 113 ? -7.527 0.914 20.910 1.00 94.31 113 LYS A O 1
ATOM 918 N N . SER A 1 114 ? -8.851 -0.859 21.404 1.00 92.62 114 SER A N 1
ATOM 919 C CA . SER A 1 114 ? -7.900 -1.896 20.982 1.00 92.62 114 SER A CA 1
ATOM 920 C C . SER A 1 114 ? -7.582 -1.769 19.497 1.00 92.62 114 SER A C 1
ATOM 922 O O . SER A 1 114 ? -6.431 -1.534 19.156 1.00 92.62 114 SER A O 1
ATOM 924 N N . LEU A 1 115 ? -8.608 -1.730 18.639 1.00 92.50 115 LEU A N 1
ATOM 925 C CA . LEU A 1 115 ? -8.468 -1.615 17.187 1.00 92.50 115 LEU A CA 1
ATOM 926 C C . LEU A 1 115 ? -7.524 -0.475 16.777 1.00 92.50 115 LEU A C 1
ATOM 928 O O . LEU A 1 115 ? -6.599 -0.667 15.998 1.00 92.50 115 LEU A O 1
ATOM 932 N N . PHE A 1 116 ? -7.722 0.729 17.325 1.00 93.88 116 PHE A N 1
ATOM 933 C CA . PHE A 1 116 ? -6.880 1.882 16.988 1.00 93.88 116 PHE A CA 1
ATOM 934 C C . PHE A 1 116 ? -5.480 1.817 17.620 1.00 93.88 116 PHE A C 1
ATOM 936 O O . PHE A 1 116 ? -4.552 2.444 17.101 1.00 93.88 116 PHE A O 1
ATOM 943 N N . GLN A 1 117 ? -5.312 1.116 18.746 1.00 94.75 117 GLN A N 1
ATOM 944 C CA . GLN A 1 117 ? -3.993 0.865 19.330 1.00 94.75 117 GLN A CA 1
ATOM 945 C C . GLN A 1 117 ? -3.199 -0.118 18.466 1.00 94.75 117 GLN A C 1
ATOM 947 O O . GLN A 1 117 ? -2.051 0.185 18.134 1.00 94.75 117 GLN A O 1
ATOM 952 N N . ASP A 1 118 ? -3.830 -1.215 18.054 1.00 92.56 118 ASP A N 1
ATOM 953 C CA . ASP A 1 118 ? -3.240 -2.256 17.212 1.00 92.56 118 ASP A CA 1
ATOM 954 C C . ASP A 1 118 ? -2.925 -1.698 15.820 1.00 92.56 118 ASP A C 1
ATOM 956 O O . ASP A 1 118 ? -1.779 -1.768 15.371 1.00 92.56 118 ASP A O 1
ATOM 960 N N . ALA A 1 119 ? -3.872 -0.976 15.208 1.00 92.88 119 ALA A N 1
ATOM 961 C CA . ALA A 1 119 ? -3.656 -0.282 13.941 1.00 92.88 119 ALA A CA 1
ATOM 962 C C . ALA A 1 119 ? -2.485 0.708 14.011 1.00 92.88 119 ALA A C 1
ATOM 964 O O . ALA A 1 119 ? -1.618 0.727 13.140 1.00 92.88 119 ALA A O 1
ATOM 965 N N . SER A 1 120 ? -2.405 1.512 15.079 1.00 92.94 120 SER A N 1
ATOM 966 C CA . SER A 1 120 ? -1.304 2.467 15.236 1.00 92.94 120 SER A CA 1
ATOM 967 C C . SER A 1 120 ? 0.047 1.789 15.459 1.00 92.94 120 SER A C 1
ATOM 969 O O . SER A 1 120 ? 1.065 2.395 15.111 1.00 92.94 120 SER A O 1
ATOM 971 N N . LYS A 1 121 ? 0.084 0.614 16.094 1.00 94.31 121 LYS A N 1
ATOM 972 C CA . LYS A 1 121 ? 1.313 -0.160 16.271 1.00 94.31 121 LYS A CA 1
ATOM 973 C C . LYS A 1 121 ? 1.775 -0.719 14.927 1.00 94.31 121 LYS A C 1
ATOM 975 O O . LYS A 1 121 ? 2.889 -0.402 14.515 1.00 94.31 121 LYS A O 1
ATOM 980 N N . LEU A 1 122 ? 0.893 -1.435 14.228 1.00 92.56 122 LEU A N 1
ATOM 981 C CA . LEU A 1 122 ? 1.162 -2.008 12.908 1.00 92.56 122 LEU A CA 1
ATOM 982 C C . LEU A 1 122 ? 1.608 -0.939 11.910 1.00 92.56 122 LEU A C 1
ATOM 984 O O . LEU A 1 122 ? 2.636 -1.102 11.266 1.00 92.56 122 LEU A O 1
ATOM 988 N N . ALA A 1 123 ? 0.918 0.203 11.864 1.00 92.00 123 ALA A N 1
ATOM 989 C CA . ALA A 1 123 ? 1.273 1.305 10.974 1.00 92.00 123 ALA A CA 1
ATOM 990 C C . ALA A 1 123 ? 2.694 1.844 11.212 1.00 92.00 123 ALA A C 1
ATOM 992 O O . ALA A 1 123 ? 3.394 2.180 10.264 1.00 92.00 123 ALA A O 1
ATOM 993 N N . LYS A 1 124 ? 3.149 1.925 12.470 1.00 92.81 124 LYS A N 1
ATOM 994 C CA . LYS A 1 124 ? 4.517 2.382 12.779 1.00 92.81 124 LYS A CA 1
ATOM 995 C C . LYS A 1 124 ? 5.567 1.365 12.361 1.00 92.81 124 LYS A C 1
ATOM 997 O O . LYS A 1 124 ? 6.622 1.752 11.869 1.00 92.81 124 LYS A O 1
ATOM 1002 N N . GLU A 1 125 ? 5.301 0.087 12.607 1.00 92.81 125 GLU A N 1
ATOM 1003 C CA . GLU A 1 125 ? 6.200 -0.989 12.194 1.00 92.81 125 GLU A CA 1
ATOM 1004 C C . GLU A 1 125 ? 6.297 -1.051 10.669 1.00 92.81 125 GLU A C 1
ATOM 1006 O O . GLU A 1 125 ? 7.393 -1.173 10.125 1.00 92.81 125 GLU A O 1
ATOM 1011 N N . GLU A 1 126 ? 5.166 -0.898 9.984 1.00 91.94 126 GLU A N 1
ATOM 1012 C CA . GLU A 1 126 ? 5.098 -0.906 8.530 1.00 91.94 126 GLU A CA 1
ATOM 1013 C C . GLU A 1 126 ? 5.761 0.329 7.907 1.00 91.94 126 GLU A C 1
ATOM 1015 O O . GLU A 1 126 ? 6.538 0.181 6.968 1.00 91.94 126 GLU A O 1
ATOM 1020 N N . ASP A 1 127 ? 5.574 1.533 8.459 1.00 90.69 127 ASP A N 1
ATOM 1021 C CA . ASP A 1 127 ? 6.247 2.748 7.971 1.00 90.69 127 ASP A CA 1
ATOM 1022 C C . ASP A 1 127 ? 7.781 2.613 8.012 1.00 90.69 127 ASP A C 1
ATOM 1024 O O . ASP A 1 127 ? 8.473 2.979 7.055 1.00 90.69 127 ASP A O 1
ATOM 1028 N N . GLU A 1 128 ? 8.341 2.024 9.074 1.00 93.19 128 GLU A N 1
ATOM 1029 C CA . GLU A 1 128 ? 9.783 1.758 9.145 1.00 93.19 128 GLU A CA 1
ATOM 1030 C C . GLU A 1 128 ? 10.237 0.746 8.082 1.00 93.19 128 GLU A C 1
ATOM 1032 O O . GLU A 1 128 ? 11.213 1.003 7.369 1.00 93.19 128 GLU A O 1
ATOM 1037 N N . LYS A 1 129 ? 9.489 -0.341 7.872 1.00 92.12 129 LYS A N 1
ATOM 1038 C CA . LYS A 1 129 ? 9.802 -1.323 6.822 1.00 92.12 129 LYS A CA 1
ATOM 1039 C C . LYS A 1 129 ? 9.658 -0.743 5.412 1.00 92.12 129 LYS A C 1
ATOM 1041 O O . LYS A 1 129 ? 10.490 -1.004 4.547 1.00 92.12 129 LYS A O 1
ATOM 1046 N N . LEU A 1 130 ? 8.666 0.113 5.163 1.00 88.56 130 LEU A N 1
ATOM 1047 C CA . LEU A 1 130 ? 8.504 0.816 3.887 1.00 88.56 130 LEU A CA 1
ATOM 1048 C C . LEU A 1 130 ? 9.624 1.836 3.646 1.00 88.56 130 LEU A C 1
ATOM 1050 O O . LEU A 1 130 ? 10.034 2.054 2.500 1.00 88.56 130 LEU A O 1
ATOM 1054 N N . LYS A 1 131 ? 10.145 2.480 4.698 1.00 91.12 131 LYS A N 1
ATOM 1055 C CA . LYS A 1 131 ? 11.342 3.333 4.603 1.00 91.12 131 LYS A CA 1
ATOM 1056 C C . LYS A 1 131 ? 12.585 2.518 4.262 1.00 91.12 131 LYS A C 1
ATOM 1058 O O . LYS A 1 131 ? 13.396 2.998 3.469 1.00 91.12 131 LYS A O 1
ATOM 1063 N N . GLU A 1 132 ? 12.746 1.332 4.841 1.00 93.75 132 GLU A N 1
ATOM 1064 C CA . GLU A 1 132 ? 13.831 0.405 4.503 1.00 93.75 132 GLU A CA 1
ATOM 1065 C C . GLU A 1 132 ? 13.717 -0.074 3.056 1.00 93.75 132 GLU A C 1
ATOM 1067 O O . GLU A 1 132 ? 14.645 0.148 2.283 1.00 93.75 132 GLU A O 1
ATOM 1072 N N . LEU A 1 133 ? 12.543 -0.551 2.631 1.00 92.38 133 LEU A N 1
ATOM 1073 C CA . LEU A 1 133 ? 12.283 -0.950 1.246 1.00 92.38 133 LEU A CA 1
ATOM 1074 C C . LEU A 1 133 ? 12.629 0.168 0.250 1.00 92.38 133 LEU A C 1
ATOM 1076 O O . LEU A 1 133 ? 13.292 -0.066 -0.757 1.00 92.38 133 LEU A O 1
ATOM 1080 N N . LYS A 1 134 ? 12.238 1.420 0.530 1.00 90.38 134 LYS A N 1
ATOM 1081 C CA . LYS A 1 134 ? 12.584 2.572 -0.328 1.00 90.38 134 LYS A CA 1
ATOM 1082 C C . LYS A 1 134 ? 14.097 2.772 -0.463 1.00 90.38 134 LYS A C 1
ATOM 1084 O O . LYS A 1 134 ? 14.548 3.189 -1.532 1.00 90.38 134 LYS A O 1
ATOM 1089 N N . LYS A 1 135 ? 14.868 2.516 0.598 1.00 92.94 135 LYS A N 1
ATOM 1090 C CA . LYS A 1 135 ? 16.338 2.592 0.571 1.00 92.94 135 LYS A CA 1
ATOM 1091 C C . LYS A 1 135 ? 16.930 1.418 -0.204 1.00 92.94 135 LYS A C 1
ATOM 1093 O O . LYS A 1 135 ? 17.793 1.653 -1.044 1.00 92.94 135 LYS A O 1
ATOM 1098 N N . ASP A 1 136 ? 16.430 0.210 0.037 1.00 92.00 136 ASP A N 1
ATOM 1099 C CA . ASP A 1 136 ? 16.936 -1.031 -0.556 1.00 92.00 136 ASP A CA 1
ATOM 1100 C C . ASP A 1 136 ? 16.681 -1.083 -2.067 1.00 92.00 136 ASP A C 1
ATOM 1102 O O . ASP A 1 136 ? 17.572 -1.443 -2.837 1.00 92.00 136 ASP A O 1
ATOM 1106 N N . VAL A 1 137 ? 15.510 -0.619 -2.515 1.00 91.69 137 VAL A N 1
ATOM 1107 C CA . VAL A 1 137 ? 15.206 -0.448 -3.944 1.00 91.69 137 VAL A CA 1
ATOM 1108 C C . VAL A 1 137 ? 16.125 0.600 -4.579 1.00 91.69 137 VAL A C 1
ATOM 1110 O O . VAL A 1 137 ? 16.606 0.420 -5.698 1.00 91.69 137 VAL A O 1
ATOM 1113 N N . GLY A 1 138 ? 16.357 1.722 -3.889 1.00 92.69 138 GLY A N 1
ATOM 1114 C CA . GLY A 1 138 ? 17.309 2.743 -4.327 1.00 92.69 138 GLY A CA 1
ATOM 1115 C C . GLY A 1 138 ? 16.998 3.354 -5.701 1.00 92.69 138 GLY A C 1
ATOM 1116 O O . GLY A 1 138 ? 17.922 3.636 -6.473 1.00 92.69 138 GLY A O 1
ATOM 1117 N N . PHE A 1 139 ? 15.717 3.530 -6.049 1.00 93.25 139 PHE A N 1
ATOM 1118 C CA . PHE A 1 139 ? 15.327 4.190 -7.300 1.00 93.25 139 PHE A CA 1
ATOM 1119 C C . PHE A 1 139 ? 15.820 5.637 -7.349 1.00 93.25 139 PHE A C 1
ATOM 1121 O O . PHE A 1 139 ? 15.628 6.415 -6.412 1.00 93.25 139 PHE A O 1
ATOM 1128 N N . GLN A 1 140 ? 16.388 6.016 -8.490 1.00 94.88 140 GLN A N 1
ATOM 1129 C CA . GLN A 1 140 ? 16.562 7.415 -8.858 1.00 94.88 140 GLN A CA 1
ATOM 1130 C C . GLN A 1 140 ? 15.202 8.041 -9.192 1.00 94.88 140 GLN A C 1
ATOM 1132 O O . GLN A 1 140 ? 14.208 7.339 -9.387 1.00 94.88 140 GLN A O 1
ATOM 1137 N N . GLU A 1 141 ? 15.133 9.372 -9.254 1.00 94.75 141 GLU A N 1
ATOM 1138 C CA . GLU A 1 141 ? 13.862 10.072 -9.471 1.00 94.75 141 GLU A CA 1
ATOM 1139 C C . GLU A 1 141 ? 13.172 9.642 -10.776 1.00 94.75 141 GLU A C 1
ATOM 1141 O O . GLU A 1 141 ? 11.968 9.380 -10.775 1.00 94.75 141 GLU A O 1
ATOM 1146 N N . ASP A 1 142 ? 13.935 9.500 -11.860 1.00 95.31 142 ASP A N 1
ATOM 1147 C CA . ASP A 1 142 ? 13.394 9.139 -13.171 1.00 95.31 142 ASP A CA 1
ATOM 1148 C C . ASP A 1 142 ? 13.042 7.650 -13.273 1.00 95.31 142 ASP A C 1
ATOM 1150 O O . ASP A 1 142 ? 12.010 7.306 -13.840 1.00 95.31 142 ASP A O 1
ATOM 1154 N N . GLU A 1 143 ? 13.803 6.764 -12.623 1.00 92.50 143 GLU A N 1
ATOM 1155 C CA . GLU A 1 143 ? 13.443 5.343 -12.494 1.00 92.50 143 GLU A CA 1
ATOM 1156 C C . GLU A 1 143 ? 12.170 5.167 -11.662 1.00 92.50 143 GLU A C 1
ATOM 1158 O O . GLU A 1 143 ? 11.304 4.366 -12.000 1.00 92.50 143 GLU A O 1
ATOM 1163 N N . LYS A 1 144 ? 12.009 5.955 -10.593 1.00 93.88 144 LYS A N 1
ATOM 1164 C CA . LYS A 1 144 ? 10.791 5.957 -9.780 1.00 93.88 144 LYS A CA 1
ATOM 1165 C C . LYS A 1 144 ? 9.586 6.421 -10.594 1.00 93.88 144 LYS A C 1
ATOM 1167 O O . LYS A 1 144 ? 8.498 5.875 -10.420 1.00 93.88 144 LYS A O 1
ATOM 1172 N N . LYS A 1 145 ? 9.752 7.435 -11.450 1.00 95.06 145 LYS A N 1
ATOM 1173 C CA . LYS A 1 145 ? 8.699 7.883 -12.376 1.00 95.06 145 LYS A CA 1
ATOM 1174 C C . LYS A 1 145 ? 8.371 6.787 -13.389 1.00 95.06 145 LYS A C 1
ATOM 1176 O O . LYS A 1 145 ? 7.202 6.451 -13.518 1.00 95.06 145 LYS A O 1
ATOM 1181 N N . ALA A 1 146 ? 9.380 6.183 -14.011 1.00 95.12 146 ALA A N 1
ATOM 1182 C CA . ALA A 1 146 ? 9.205 5.104 -14.978 1.00 95.12 146 ALA A CA 1
ATOM 1183 C C . ALA A 1 146 ? 8.520 3.873 -14.363 1.00 95.12 146 ALA A C 1
ATOM 1185 O O . ALA A 1 146 ? 7.590 3.332 -14.948 1.00 95.12 146 ALA A O 1
ATOM 1186 N N . PHE A 1 147 ? 8.897 3.470 -13.147 1.00 95.56 147 PHE A N 1
ATOM 1187 C CA . PHE A 1 147 ? 8.249 2.356 -12.452 1.00 95.56 147 PHE A CA 1
ATOM 1188 C C . PHE A 1 147 ? 6.789 2.663 -12.092 1.00 95.56 147 PHE A C 1
ATOM 1190 O O . PHE A 1 147 ? 5.915 1.815 -12.246 1.00 95.56 147 PHE A O 1
ATOM 1197 N N . LYS A 1 148 ? 6.489 3.890 -11.646 1.00 94.88 148 LYS A N 1
ATOM 1198 C CA . LYS A 1 148 ? 5.099 4.319 -11.410 1.00 94.88 148 LYS A CA 1
ATOM 1199 C C . LYS A 1 148 ? 4.270 4.312 -12.688 1.00 94.88 148 LYS A C 1
ATOM 1201 O O . LYS A 1 148 ? 3.099 3.945 -12.655 1.00 94.88 148 LYS A O 1
ATOM 1206 N N . GLU A 1 149 ? 4.872 4.744 -13.784 1.00 95.88 149 GLU A N 1
ATOM 1207 C CA . GLU A 1 149 ? 4.226 4.769 -15.084 1.00 95.88 149 GLU A CA 1
ATOM 1208 C C . GLU A 1 149 ? 3.945 3.343 -15.579 1.00 95.88 149 GLU A C 1
ATOM 1210 O O . GLU A 1 149 ? 2.813 3.056 -15.953 1.00 95.88 149 GLU A O 1
ATOM 1215 N N . LEU A 1 150 ? 4.905 2.422 -15.423 1.00 95.69 150 LEU A N 1
ATOM 1216 C CA . LEU A 1 150 ? 4.726 0.991 -15.681 1.00 95.69 150 LEU A CA 1
ATOM 1217 C C . LEU A 1 150 ? 3.525 0.426 -14.908 1.00 95.69 150 LEU A C 1
ATOM 1219 O O . LEU A 1 150 ? 2.665 -0.227 -15.497 1.00 95.69 150 LEU A O 1
ATOM 1223 N N . VAL A 1 151 ? 3.436 0.704 -13.600 1.00 95.25 151 VAL A N 1
ATOM 1224 C CA . VAL A 1 151 ? 2.288 0.287 -12.775 1.00 95.25 151 VAL A CA 1
ATOM 1225 C C . VAL A 1 151 ? 0.983 0.841 -13.352 1.00 95.25 151 VAL A C 1
ATOM 1227 O O . VAL A 1 151 ? 0.035 0.091 -13.572 1.00 95.25 151 VAL A O 1
ATOM 1230 N N . SER A 1 152 ? 0.939 2.145 -13.638 1.00 95.19 152 SER A N 1
ATOM 1231 C CA . SER A 1 152 ? -0.239 2.812 -14.205 1.00 95.19 152 SER A CA 1
ATOM 1232 C C . SER A 1 152 ? -0.674 2.195 -15.538 1.00 95.19 152 SER A C 1
ATOM 1234 O O . SER A 1 152 ? -1.868 1.978 -15.749 1.00 95.19 152 SER A O 1
ATOM 1236 N N . ASP A 1 153 ? 0.265 1.910 -16.435 1.00 94.94 153 ASP A N 1
ATOM 1237 C CA . ASP A 1 153 ? -0.034 1.356 -17.753 1.00 94.94 153 ASP A CA 1
ATOM 1238 C C . ASP A 1 153 ? -0.567 -0.066 -17.682 1.00 94.94 153 ASP A C 1
ATOM 1240 O O . ASP A 1 153 ? -1.564 -0.375 -18.332 1.00 94.94 153 ASP A O 1
ATOM 1244 N N . VAL A 1 154 ? 0.039 -0.915 -16.852 1.00 93.62 154 VAL A N 1
ATOM 1245 C CA . VAL A 1 154 ? -0.430 -2.292 -16.655 1.00 93.62 154 VAL A CA 1
ATOM 1246 C C . VAL A 1 154 ? -1.855 -2.306 -16.098 1.00 93.62 154 VAL A C 1
ATOM 1248 O O . VAL A 1 154 ? -2.706 -3.039 -16.616 1.00 93.62 154 VAL A O 1
ATOM 1251 N N . VAL A 1 155 ? -2.132 -1.450 -15.107 1.00 90.88 155 VAL A N 1
ATOM 1252 C CA . VAL A 1 155 ? -3.462 -1.297 -14.495 1.00 90.88 155 VAL A CA 1
ATOM 1253 C C . VAL A 1 155 ? -4.491 -0.803 -15.515 1.00 90.88 155 VAL A C 1
ATOM 1255 O O . VAL A 1 155 ? -5.607 -1.314 -15.564 1.00 90.88 155 VAL A O 1
ATOM 1258 N N . LYS A 1 156 ? -4.122 0.156 -16.373 1.00 93.88 156 LYS A N 1
ATOM 1259 C CA . LYS A 1 156 ? -5.000 0.677 -17.438 1.00 93.88 156 LYS A CA 1
ATOM 1260 C C . LYS A 1 156 ? -5.115 -0.254 -18.650 1.00 93.88 156 LYS A C 1
ATOM 1262 O O . LYS A 1 156 ? -5.956 -0.010 -19.513 1.00 93.88 156 LYS A O 1
ATOM 1267 N N . GLY A 1 157 ? -4.282 -1.291 -18.736 1.00 92.00 157 GLY A N 1
ATOM 1268 C CA . GLY A 1 157 ? -4.182 -2.154 -19.914 1.00 92.00 157 GLY A CA 1
ATOM 1269 C C . GLY A 1 157 ? -3.541 -1.468 -21.126 1.00 92.00 157 GLY A C 1
ATOM 1270 O O . GLY A 1 157 ? -3.777 -1.887 -22.258 1.00 92.00 157 GLY A O 1
ATOM 1271 N N . THR A 1 158 ? -2.755 -0.412 -20.908 1.00 93.75 158 THR A N 1
ATOM 1272 C CA . THR A 1 158 ? -1.973 0.251 -21.956 1.00 93.75 158 THR A CA 1
ATOM 1273 C C . THR A 1 158 ? -0.851 -0.676 -22.427 1.00 93.75 158 THR A C 1
ATOM 1275 O O . THR A 1 158 ? -0.235 -1.379 -21.627 1.00 93.75 158 THR A O 1
ATOM 1278 N N . ASN A 1 159 ? -0.552 -0.662 -23.729 1.00 91.50 159 ASN A N 1
ATOM 1279 C CA . ASN A 1 159 ? 0.597 -1.391 -24.257 1.00 91.50 159 ASN A CA 1
ATOM 1280 C C . ASN A 1 159 ? 1.910 -0.691 -23.861 1.00 91.50 159 ASN A C 1
ATOM 1282 O O . ASN A 1 159 ? 2.266 0.329 -24.452 1.00 91.50 159 ASN A O 1
ATOM 1286 N N . VAL A 1 160 ? 2.617 -1.251 -22.878 1.00 91.06 160 VAL A N 1
ATOM 1287 C CA . VAL A 1 160 ? 3.884 -0.707 -22.365 1.00 91.06 160 VAL A CA 1
ATOM 1288 C C . VAL A 1 160 ? 5.014 -0.828 -23.392 1.00 91.06 160 VAL A C 1
ATOM 1290 O O . VAL A 1 160 ? 5.836 0.072 -23.509 1.00 91.06 160 VAL A O 1
ATOM 1293 N N . GLU A 1 161 ? 5.032 -1.882 -24.207 1.00 88.12 161 GLU A N 1
ATOM 1294 C CA . GLU A 1 161 ? 6.095 -2.124 -25.199 1.00 88.12 161 GLU A CA 1
ATOM 1295 C C . GLU A 1 161 ? 6.093 -1.097 -26.343 1.00 88.12 161 GLU A C 1
ATOM 1297 O O . GLU A 1 161 ? 7.089 -0.921 -27.038 1.00 88.12 161 GLU A O 1
ATOM 1302 N N . ALA A 1 162 ? 4.981 -0.382 -26.539 1.00 89.00 162 ALA A N 1
ATOM 1303 C CA . ALA A 1 162 ? 4.870 0.673 -27.545 1.00 89.00 162 ALA A CA 1
ATOM 1304 C C . ALA A 1 162 ? 5.506 2.007 -27.108 1.00 89.00 162 ALA A C 1
ATOM 1306 O O . ALA A 1 162 ? 5.417 2.999 -27.840 1.00 89.00 162 ALA A O 1
ATOM 1307 N N . LYS A 1 163 ? 6.097 2.065 -25.910 1.00 89.62 163 LYS A N 1
ATOM 1308 C CA . LYS A 1 163 ? 6.734 3.272 -25.383 1.00 89.62 163 LYS A CA 1
ATOM 1309 C C . LYS A 1 163 ? 8.092 3.543 -26.025 1.00 89.62 163 LYS A C 1
ATOM 1311 O O . LYS A 1 163 ? 8.684 2.692 -26.679 1.00 89.62 163 LYS A O 1
ATOM 1316 N N . GLY A 1 164 ? 8.567 4.779 -25.876 1.00 90.81 164 GLY A N 1
ATOM 1317 C CA . GLY A 1 164 ? 9.853 5.191 -26.435 1.00 90.81 164 GLY A CA 1
ATOM 1318 C C . GLY A 1 164 ? 11.032 4.507 -25.739 1.00 90.81 164 GLY A C 1
ATOM 1319 O O . GLY A 1 164 ? 10.983 4.259 -24.535 1.00 90.81 164 GLY A O 1
ATOM 1320 N N . ASP A 1 165 ? 12.121 4.284 -26.478 1.00 91.75 165 ASP A N 1
ATOM 1321 C CA . ASP A 1 165 ? 13.304 3.546 -26.002 1.00 91.75 165 ASP A CA 1
ATOM 1322 C C . ASP A 1 165 ? 13.873 4.087 -24.679 1.00 91.75 165 ASP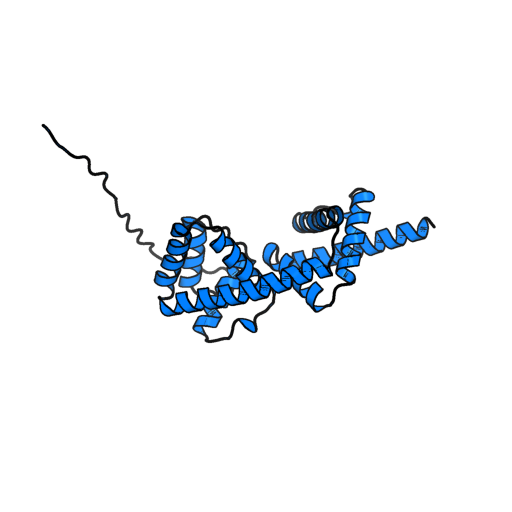 A C 1
ATOM 1324 O O . ASP A 1 165 ? 14.268 3.326 -23.802 1.00 91.75 165 ASP A O 1
ATOM 1328 N N . THR A 1 166 ? 13.886 5.412 -24.487 1.00 92.94 166 THR A N 1
ATOM 1329 C CA . THR A 1 166 ? 14.371 6.025 -23.236 1.00 92.94 166 THR A CA 1
ATOM 1330 C C . THR A 1 166 ? 13.531 5.621 -22.027 1.00 92.94 166 THR A C 1
ATOM 1332 O O . THR A 1 166 ? 14.066 5.403 -20.942 1.00 92.94 166 THR A O 1
ATOM 1335 N N . GLU A 1 167 ? 12.217 5.528 -22.200 1.00 92.75 167 GLU A N 1
ATOM 1336 C CA . GLU A 1 167 ? 11.306 5.172 -21.120 1.00 92.75 167 GLU A CA 1
ATOM 1337 C C . GLU A 1 167 ? 11.393 3.679 -20.801 1.00 92.75 167 GLU A C 1
ATOM 1339 O O . GLU A 1 167 ? 11.520 3.317 -19.632 1.00 92.75 167 GLU A O 1
ATOM 1344 N N . LEU A 1 168 ? 11.444 2.831 -21.834 1.00 93.81 168 LEU A N 1
ATOM 1345 C CA . LEU A 1 168 ? 11.672 1.393 -21.682 1.00 93.81 168 LEU A CA 1
ATOM 1346 C C . LEU A 1 168 ? 13.006 1.099 -20.986 1.00 93.81 168 LEU A C 1
ATOM 1348 O O . LEU A 1 168 ? 13.046 0.279 -20.072 1.00 93.81 168 LEU A O 1
ATOM 1352 N N . ALA A 1 169 ? 14.078 1.823 -21.317 1.00 94.12 169 ALA A N 1
ATOM 1353 C CA . ALA A 1 169 ? 15.370 1.678 -20.648 1.00 94.12 169 ALA A CA 1
ATOM 1354 C C . ALA A 1 169 ? 15.313 2.053 -19.153 1.00 94.12 169 ALA A C 1
ATOM 1356 O O . ALA A 1 169 ? 15.917 1.375 -18.315 1.00 94.12 169 ALA A O 1
ATOM 1357 N N . LEU A 1 170 ? 14.570 3.106 -18.789 1.00 95.88 170 LEU A N 1
ATOM 1358 C CA . LEU A 1 170 ? 14.355 3.484 -17.386 1.00 95.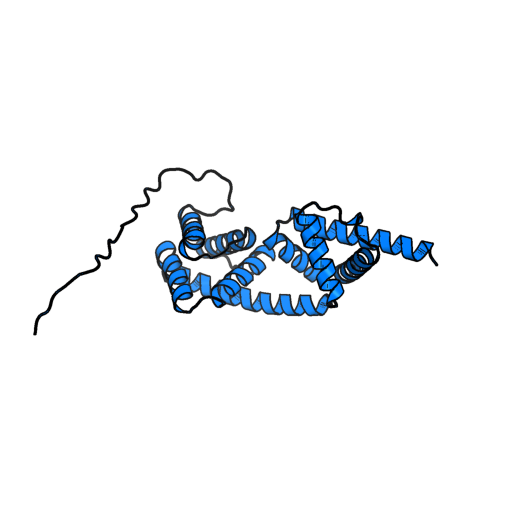88 170 LEU A CA 1
ATOM 1359 C C . LEU A 1 170 ? 13.502 2.447 -16.643 1.00 95.88 170 LEU A C 1
ATOM 1361 O O . LEU A 1 170 ? 13.830 2.096 -15.507 1.00 95.88 170 LEU A O 1
ATOM 1365 N N . MET A 1 171 ? 12.451 1.923 -17.281 1.00 96.00 171 MET A N 1
ATOM 1366 C CA . MET A 1 171 ? 11.629 0.837 -16.736 1.00 96.00 171 MET A CA 1
ATOM 1367 C C . MET A 1 171 ? 12.452 -0.442 -16.542 1.00 96.00 171 MET A C 1
ATOM 1369 O O . MET A 1 171 ? 12.374 -1.049 -15.478 1.00 96.00 171 MET A O 1
ATOM 1373 N N . ALA A 1 172 ? 13.306 -0.805 -17.503 1.00 95.69 172 ALA A N 1
ATOM 1374 C CA . ALA A 1 172 ? 14.235 -1.929 -17.395 1.00 95.69 172 ALA A CA 1
ATOM 1375 C C . ALA A 1 172 ? 15.239 -1.738 -16.248 1.00 95.69 172 ALA A C 1
ATOM 1377 O O . ALA A 1 172 ? 15.531 -2.680 -15.513 1.00 95.69 172 ALA A O 1
ATOM 1378 N N . SER A 1 173 ? 15.773 -0.524 -16.065 1.00 95.94 173 SER A N 1
ATOM 1379 C CA . SER A 1 173 ? 16.667 -0.214 -14.938 1.00 95.94 173 SER A CA 1
ATOM 1380 C C . SER A 1 173 ? 15.952 -0.355 -13.592 1.00 95.94 173 SER A C 1
ATOM 1382 O O . SER A 1 173 ? 16.500 -0.932 -12.649 1.00 95.94 173 SER A O 1
ATOM 1384 N N . ALA A 1 174 ? 14.703 0.115 -13.508 1.00 94.31 174 ALA A N 1
ATOM 1385 C CA . ALA A 1 174 ? 13.874 -0.069 -12.326 1.00 94.31 174 ALA A CA 1
ATOM 1386 C C . ALA A 1 174 ? 13.574 -1.559 -12.069 1.00 94.31 174 ALA A C 1
ATOM 1388 O O . ALA A 1 174 ? 13.771 -2.025 -10.948 1.00 94.31 174 ALA A O 1
ATOM 1389 N N . GLY A 1 175 ? 13.193 -2.319 -13.102 1.00 94.00 175 GLY A N 1
ATOM 1390 C CA . GLY A 1 175 ? 12.987 -3.772 -13.039 1.00 94.00 175 GLY A CA 1
ATOM 1391 C C . GLY A 1 175 ? 14.208 -4.505 -12.481 1.00 94.00 175 GLY A C 1
ATOM 1392 O O . GLY A 1 175 ? 14.098 -5.195 -11.472 1.00 94.00 175 GLY A O 1
ATOM 1393 N N . LYS A 1 176 ? 15.404 -4.196 -13.000 1.00 95.19 176 LYS A N 1
ATOM 1394 C CA . LYS A 1 176 ? 16.682 -4.745 -12.509 1.00 95.19 176 LYS A CA 1
ATOM 1395 C C . LYS A 1 176 ? 16.929 -4.493 -11.027 1.00 95.19 176 LYS A C 1
ATOM 1397 O O . LYS A 1 176 ? 17.576 -5.300 -10.359 1.00 95.19 176 LYS A O 1
ATOM 1402 N N . LYS A 1 177 ? 16.514 -3.334 -10.510 1.00 96.19 177 LYS A N 1
ATOM 1403 C CA . LYS A 1 177 ? 16.651 -3.008 -9.083 1.00 96.19 177 LYS A CA 1
ATOM 1404 C C . LYS A 1 177 ? 15.657 -3.799 -8.245 1.00 96.19 177 LYS A C 1
ATOM 1406 O O . LYS A 1 177 ? 16.055 -4.337 -7.218 1.00 96.19 177 LYS A O 1
ATOM 1411 N N . VAL A 1 178 ? 14.419 -3.934 -8.718 1.00 94.62 178 VAL A N 1
ATOM 1412 C CA . VAL A 1 178 ? 13.405 -4.791 -8.091 1.00 94.62 178 VAL A CA 1
ATOM 1413 C C . VAL A 1 178 ? 13.869 -6.249 -8.049 1.00 94.62 178 VAL A C 1
ATOM 1415 O O . VAL A 1 178 ? 13.789 -6.886 -7.003 1.00 94.62 178 VAL A O 1
ATOM 1418 N N . ASP A 1 179 ? 14.450 -6.764 -9.130 1.00 94.31 179 ASP A N 1
ATOM 1419 C CA . ASP A 1 179 ? 14.930 -8.148 -9.202 1.00 94.31 179 ASP A CA 1
ATOM 1420 C C . ASP A 1 179 ? 16.115 -8.438 -8.262 1.00 94.31 179 ASP A C 1
ATOM 1422 O O . ASP A 1 179 ? 16.297 -9.581 -7.829 1.00 94.31 179 ASP A O 1
ATOM 1426 N N . LYS A 1 180 ? 16.877 -7.407 -7.880 1.00 95.50 180 LYS A N 1
ATOM 1427 C CA . LYS A 1 180 ? 17.991 -7.493 -6.918 1.00 95.50 180 LYS A CA 1
ATOM 1428 C C . LYS A 1 180 ? 17.573 -7.367 -5.454 1.00 95.50 180 LYS A C 1
ATOM 1430 O O . LYS A 1 180 ? 18.420 -7.564 -4.581 1.00 95.50 180 LYS A O 1
ATOM 1435 N N . LEU A 1 181 ? 16.314 -7.035 -5.179 1.00 94.50 181 LEU A N 1
ATOM 1436 C CA . LEU A 1 181 ? 15.790 -7.020 -3.818 1.00 94.50 181 LEU A CA 1
ATOM 1437 C C . LEU A 1 181 ? 15.838 -8.416 -3.193 1.00 94.50 181 LEU A C 1
ATOM 1439 O O . LEU A 1 181 ? 15.831 -9.437 -3.887 1.00 94.50 181 LEU A O 1
ATOM 1443 N N . LYS A 1 182 ? 15.825 -8.462 -1.860 1.00 95.31 182 LYS A N 1
ATOM 1444 C CA . LYS A 1 182 ? 15.572 -9.710 -1.138 1.00 95.31 182 LYS A CA 1
ATOM 1445 C C . LYS A 1 182 ? 14.144 -10.173 -1.419 1.00 95.31 182 LYS A C 1
ATOM 1447 O O . LYS A 1 182 ? 13.258 -9.366 -1.686 1.00 95.31 182 LYS A O 1
ATOM 1452 N N . GLU A 1 183 ? 13.900 -11.474 -1.311 1.00 93.56 183 GLU A N 1
ATOM 1453 C CA . GLU A 1 183 ? 12.570 -12.038 -1.578 1.00 93.56 183 GLU A CA 1
ATOM 1454 C C . GLU A 1 183 ? 11.479 -11.462 -0.661 1.00 93.56 183 GLU A C 1
ATOM 1456 O O . GLU A 1 183 ? 10.352 -11.264 -1.102 1.00 93.56 183 GLU A O 1
ATOM 1461 N N . GLU A 1 184 ? 11.812 -11.131 0.589 1.00 91.00 184 GLU A N 1
ATOM 1462 C CA . GLU A 1 184 ? 10.892 -10.456 1.517 1.00 91.00 184 GLU A CA 1
ATOM 1463 C C . GLU A 1 184 ? 10.495 -9.057 1.015 1.00 91.00 184 GLU A C 1
ATOM 1465 O O . GLU A 1 184 ? 9.314 -8.717 0.986 1.00 91.00 184 GLU A O 1
ATOM 1470 N N . ASP A 1 185 ? 11.461 -8.282 0.523 1.00 93.44 185 ASP A N 1
ATOM 1471 C CA . ASP A 1 185 ? 11.245 -6.936 -0.018 1.00 93.44 185 ASP A CA 1
ATOM 1472 C C . ASP A 1 185 ? 10.475 -6.958 -1.343 1.00 93.44 185 ASP A C 1
ATOM 1474 O O . ASP A 1 185 ? 9.631 -6.095 -1.588 1.00 93.44 185 ASP A O 1
ATOM 1478 N N . LYS A 1 186 ? 10.709 -7.971 -2.188 1.00 93.56 186 LYS A N 1
ATOM 1479 C CA . LYS A 1 186 ? 9.913 -8.186 -3.407 1.00 93.56 186 LYS A CA 1
ATOM 1480 C C . LYS A 1 186 ? 8.458 -8.468 -3.072 1.00 93.56 186 LYS A C 1
ATOM 1482 O O . LYS A 1 186 ? 7.580 -7.838 -3.653 1.00 93.56 186 LYS A O 1
ATOM 1487 N N . LYS A 1 187 ? 8.209 -9.380 -2.125 1.00 92.19 187 LYS A N 1
ATOM 1488 C CA . LYS A 1 187 ? 6.853 -9.700 -1.659 1.00 92.19 187 LYS A CA 1
ATOM 1489 C C . LYS A 1 187 ? 6.162 -8.472 -1.084 1.00 92.19 187 LYS A C 1
ATOM 1491 O O . LYS A 1 187 ? 5.011 -8.229 -1.410 1.00 92.19 187 LYS A O 1
ATOM 1496 N N . ARG A 1 188 ? 6.8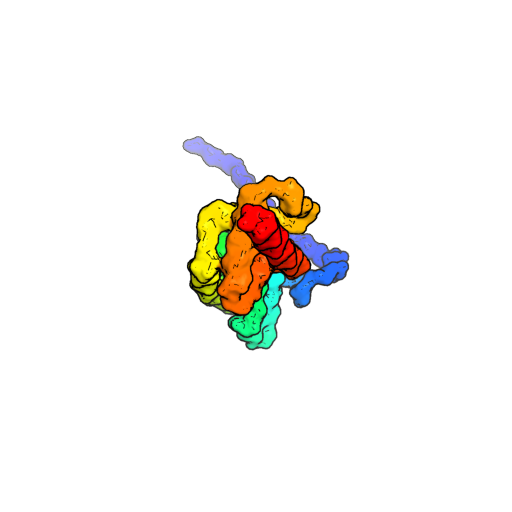74 -7.660 -0.302 1.00 92.25 188 ARG A N 1
ATOM 1497 C CA . ARG A 1 188 ? 6.345 -6.407 0.251 1.00 92.25 188 ARG A CA 1
ATOM 1498 C C . ARG A 1 188 ? 6.022 -5.380 -0.833 1.00 92.25 188 ARG A C 1
ATOM 1500 O O . ARG A 1 188 ? 4.961 -4.769 -0.805 1.00 92.25 188 ARG A O 1
ATOM 1507 N N . LEU A 1 189 ? 6.901 -5.208 -1.822 1.00 93.31 189 LEU A N 1
ATOM 1508 C CA . LEU A 1 189 ? 6.631 -4.344 -2.973 1.00 93.31 189 LEU A CA 1
ATOM 1509 C C . LEU A 1 189 ? 5.422 -4.845 -3.780 1.00 93.31 189 LEU A C 1
ATOM 1511 O O . LEU A 1 189 ? 4.603 -4.033 -4.205 1.00 93.31 189 LEU A O 1
ATOM 1515 N N . GLN A 1 190 ? 5.291 -6.161 -3.963 1.00 93.00 190 GLN A N 1
ATOM 1516 C CA . GLN A 1 190 ? 4.126 -6.773 -4.599 1.00 93.00 190 GLN A CA 1
ATOM 1517 C C . GLN A 1 190 ? 2.851 -6.513 -3.791 1.00 93.00 190 GLN A C 1
ATOM 1519 O O . GLN A 1 190 ? 1.897 -5.999 -4.365 1.00 93.00 190 GLN A O 1
ATOM 1524 N N . ALA A 1 191 ? 2.863 -6.765 -2.480 1.00 90.44 191 ALA A N 1
ATOM 1525 C CA . ALA A 1 191 ? 1.739 -6.506 -1.582 1.00 90.44 191 ALA A CA 1
ATOM 1526 C C . ALA A 1 191 ? 1.337 -5.023 -1.578 1.00 90.44 191 ALA A C 1
ATOM 1528 O O . ALA A 1 191 ? 0.156 -4.696 -1.587 1.00 90.44 191 ALA A O 1
ATOM 1529 N N . MET A 1 192 ? 2.302 -4.101 -1.674 1.00 90.88 192 MET A N 1
ATOM 1530 C CA . MET A 1 192 ? 2.003 -2.672 -1.799 1.00 90.88 192 MET A CA 1
ATOM 1531 C C . MET A 1 192 ? 1.218 -2.369 -3.081 1.00 90.88 192 MET A C 1
ATOM 1533 O O . MET A 1 192 ? 0.263 -1.596 -3.046 1.00 90.88 192 MET A O 1
ATOM 1537 N N . ILE A 1 193 ? 1.590 -2.976 -4.212 1.00 91.12 193 ILE A N 1
ATOM 1538 C CA . ILE A 1 193 ? 0.849 -2.814 -5.471 1.00 91.12 193 ILE A CA 1
ATOM 1539 C C . ILE A 1 193 ? -0.511 -3.525 -5.386 1.00 91.12 193 ILE A C 1
ATOM 1541 O O . ILE A 1 193 ? -1.509 -2.958 -5.830 1.00 91.12 193 ILE A O 1
ATOM 1545 N N . ALA A 1 194 ? -0.564 -4.717 -4.788 1.00 88.81 194 ALA A N 1
ATOM 1546 C CA . ALA A 1 194 ? -1.788 -5.494 -4.613 1.00 88.81 194 ALA A CA 1
ATOM 1547 C C . ALA A 1 194 ? -2.814 -4.740 -3.759 1.00 88.81 194 ALA A C 1
ATOM 1549 O O . ALA A 1 194 ? -3.948 -4.584 -4.193 1.00 88.81 194 ALA A O 1
ATOM 1550 N N . SER A 1 195 ? -2.385 -4.114 -2.659 1.00 84.50 195 SER A N 1
ATOM 1551 C CA . SER A 1 195 ? -3.265 -3.316 -1.791 1.00 84.50 195 SER A CA 1
ATOM 1552 C C . SER A 1 195 ? -3.973 -2.158 -2.511 1.00 84.50 195 SER A C 1
ATOM 1554 O O . SER A 1 195 ? -4.986 -1.655 -2.037 1.00 84.50 195 SER A O 1
ATOM 1556 N N . HIS A 1 196 ? -3.438 -1.698 -3.648 1.00 83.44 196 HIS A N 1
ATOM 1557 C CA . HIS A 1 196 ? -4.013 -0.605 -4.434 1.00 83.44 196 HIS A CA 1
ATOM 1558 C C . HIS A 1 196 ? -4.805 -1.071 -5.659 1.00 83.44 196 HIS A C 1
ATOM 1560 O O . HIS A 1 196 ? -5.693 -0.353 -6.119 1.00 83.44 196 HIS A O 1
ATOM 1566 N N . TYR A 1 197 ? -4.432 -2.207 -6.251 1.00 85.62 197 TYR A N 1
ATOM 1567 C CA . TYR A 1 197 ? -4.901 -2.605 -7.585 1.00 85.62 197 TYR A CA 1
ATOM 1568 C C . TYR A 1 197 ? -5.309 -4.084 -7.695 1.00 85.62 197 TYR A C 1
ATOM 1570 O O . TYR A 1 197 ? -5.721 -4.519 -8.770 1.00 85.62 197 TYR A O 1
ATOM 1578 N N . GLY A 1 198 ? -5.180 -4.854 -6.617 1.00 86.50 198 GLY A N 1
ATOM 1579 C CA . GLY A 1 198 ? -5.383 -6.298 -6.554 1.00 86.50 198 GLY A CA 1
ATOM 1580 C C . GLY A 1 198 ? -4.153 -7.123 -6.957 1.00 86.50 198 GLY A C 1
ATOM 1581 O O . GLY A 1 198 ? -3.309 -6.697 -7.756 1.00 86.50 198 GLY A O 1
ATOM 1582 N N . GLU A 1 199 ? -4.079 -8.348 -6.430 1.00 87.88 199 GLU A N 1
ATOM 1583 C CA . GLU A 1 199 ? -2.986 -9.311 -6.658 1.00 87.88 199 GLU A CA 1
ATOM 1584 C C . GLU A 1 199 ? -2.710 -9.591 -8.141 1.00 87.88 199 GLU A C 1
ATOM 1586 O O . GLU A 1 199 ? -1.559 -9.654 -8.581 1.00 87.88 199 GLU A O 1
ATOM 1591 N N . ASP A 1 200 ? -3.762 -9.695 -8.958 1.00 91.31 200 ASP A N 1
ATOM 1592 C CA . ASP A 1 200 ? -3.608 -9.942 -10.391 1.00 91.31 200 ASP A CA 1
ATOM 1593 C C . ASP A 1 200 ? -2.867 -8.804 -11.101 1.00 91.31 200 ASP A C 1
ATOM 1595 O O . ASP A 1 200 ? -2.020 -9.061 -11.962 1.00 91.31 200 ASP A O 1
ATOM 1599 N N . GLN A 1 201 ? -3.143 -7.549 -10.738 1.00 91.88 201 GLN A N 1
ATOM 1600 C CA . GLN A 1 201 ? -2.434 -6.407 -11.313 1.00 91.88 201 GLN A CA 1
ATOM 1601 C C . GLN A 1 201 ? -1.001 -6.336 -10.798 1.00 91.88 201 GLN A C 1
ATOM 1603 O O . GLN A 1 201 ? -0.089 -6.106 -11.592 1.00 91.88 201 GLN A O 1
ATOM 1608 N N . ALA A 1 202 ? -0.784 -6.600 -9.507 1.00 93.00 202 ALA A N 1
ATOM 1609 C CA . ALA A 1 202 ? 0.554 -6.658 -8.932 1.00 93.00 202 ALA A CA 1
ATOM 1610 C C . ALA A 1 202 ? 1.433 -7.683 -9.661 1.00 93.00 202 ALA A C 1
ATOM 1612 O O . ALA A 1 202 ? 2.517 -7.340 -10.136 1.00 93.00 202 ALA A O 1
ATOM 1613 N N . ARG A 1 203 ? 0.929 -8.905 -9.864 1.00 95.56 203 ARG A N 1
ATOM 1614 C CA . ARG A 1 203 ? 1.622 -9.943 -10.639 1.00 95.56 203 ARG A CA 1
ATOM 1615 C C . ARG A 1 203 ? 1.945 -9.482 -12.062 1.00 95.56 203 ARG A C 1
ATOM 1617 O O . ARG A 1 203 ? 3.093 -9.588 -12.492 1.00 95.56 203 ARG A O 1
ATOM 1624 N N . ARG A 1 204 ? 0.964 -8.916 -12.776 1.00 95.31 204 ARG A N 1
ATOM 1625 C CA . ARG A 1 204 ? 1.160 -8.423 -14.152 1.00 95.31 204 ARG A CA 1
ATOM 1626 C C . ARG A 1 204 ? 2.228 -7.333 -14.237 1.00 95.31 204 ARG A C 1
ATOM 1628 O O . ARG A 1 204 ? 2.963 -7.299 -15.221 1.00 95.31 204 ARG A O 1
ATOM 1635 N N . VAL A 1 205 ? 2.341 -6.463 -13.229 1.00 95.62 205 VAL A N 1
ATOM 1636 C CA . VAL A 1 205 ? 3.397 -5.438 -13.177 1.00 95.62 205 VAL A CA 1
ATOM 1637 C C . VAL A 1 205 ? 4.777 -6.082 -13.115 1.00 95.62 205 VAL A C 1
ATOM 1639 O O . VAL A 1 205 ? 5.659 -5.694 -13.879 1.00 95.62 205 VAL A O 1
ATOM 1642 N N . PHE A 1 206 ? 4.970 -7.071 -12.240 1.00 95.94 206 PHE A N 1
ATOM 1643 C CA . PHE A 1 206 ? 6.257 -7.758 -12.106 1.00 95.94 206 PHE A CA 1
ATOM 1644 C C . PHE A 1 206 ? 6.616 -8.565 -13.359 1.00 95.94 206 PHE A C 1
ATOM 1646 O O . PHE A 1 206 ? 7.767 -8.536 -13.795 1.00 95.94 206 PHE A O 1
ATOM 1653 N N . ASP A 1 207 ? 5.643 -9.238 -13.974 1.00 96.25 207 ASP A N 1
ATOM 1654 C CA . ASP A 1 207 ? 5.860 -9.979 -15.222 1.00 96.25 207 ASP A CA 1
ATOM 1655 C C . ASP A 1 207 ? 6.242 -9.040 -16.378 1.00 96.25 207 ASP A C 1
ATOM 1657 O O . ASP A 1 207 ? 7.170 -9.324 -17.144 1.00 96.25 207 ASP A O 1
ATOM 1661 N N . MET A 1 208 ? 5.581 -7.882 -16.475 1.00 96.50 208 MET A N 1
ATOM 1662 C CA . MET A 1 208 ? 5.908 -6.864 -17.473 1.00 96.50 208 MET A CA 1
ATOM 1663 C C . MET A 1 208 ? 7.290 -6.244 -17.220 1.00 96.50 208 MET A C 1
ATOM 1665 O O . MET A 1 208 ? 8.073 -6.103 -18.156 1.00 96.50 208 MET A O 1
ATOM 1669 N N . ALA A 1 209 ? 7.641 -5.945 -15.964 1.00 94.50 209 ALA A N 1
ATOM 1670 C CA . ALA A 1 209 ? 8.967 -5.433 -15.606 1.00 94.50 209 ALA A CA 1
ATOM 1671 C C . ALA A 1 209 ? 10.089 -6.383 -16.060 1.00 94.50 209 ALA A C 1
ATOM 1673 O O . ALA A 1 209 ? 11.070 -5.939 -16.658 1.00 94.50 209 ALA A O 1
ATOM 1674 N N . LYS A 1 210 ? 9.914 -7.693 -15.835 1.00 94.56 210 LYS A N 1
ATOM 1675 C CA . LYS A 1 210 ? 10.861 -8.730 -16.277 1.00 94.56 210 LYS A CA 1
ATOM 1676 C C . LYS A 1 210 ? 10.941 -8.845 -17.795 1.00 94.56 210 LYS A C 1
ATOM 1678 O O . LYS A 1 210 ? 12.024 -9.061 -18.337 1.00 94.56 210 LYS A O 1
ATOM 1683 N N . THR A 1 211 ? 9.805 -8.712 -18.479 1.00 94.50 211 THR A N 1
ATOM 1684 C CA . THR A 1 211 ? 9.744 -8.746 -19.947 1.00 94.50 211 THR A CA 1
ATOM 1685 C C . THR A 1 211 ? 10.558 -7.595 -20.535 1.00 94.50 211 THR A C 1
ATOM 1687 O O . THR A 1 211 ? 11.487 -7.837 -21.303 1.00 94.50 211 THR A O 1
ATOM 1690 N N . ILE A 1 212 ? 10.310 -6.367 -20.070 1.00 92.50 212 ILE A N 1
ATOM 1691 C CA . ILE A 1 212 ? 11.038 -5.166 -20.501 1.00 92.50 212 ILE A CA 1
ATOM 1692 C C . ILE A 1 212 ? 12.532 -5.274 -20.171 1.00 92.50 212 ILE A C 1
ATOM 1694 O O . ILE A 1 212 ? 13.376 -4.957 -21.007 1.00 92.50 212 ILE A O 1
ATOM 1698 N N . GLU A 1 213 ? 12.886 -5.754 -18.973 1.00 92.00 213 GLU A N 1
ATOM 1699 C CA . GLU A 1 213 ? 14.286 -5.970 -18.594 1.00 92.00 213 GLU A CA 1
ATOM 1700 C C . GLU A 1 213 ? 15.017 -6.890 -19.577 1.00 92.00 213 GLU A C 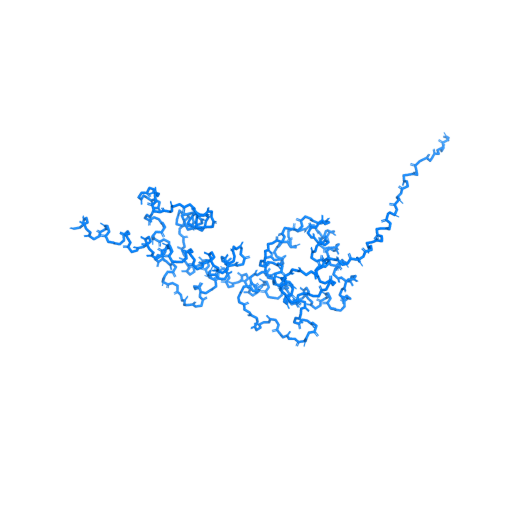1
ATOM 1702 O O . GLU A 1 213 ? 16.149 -6.592 -19.977 1.00 92.00 213 GLU A O 1
ATOM 1707 N N . LYS A 1 214 ? 14.379 -8.003 -19.947 1.00 92.12 214 LYS A N 1
ATOM 1708 C CA . LYS A 1 214 ? 14.955 -8.988 -20.857 1.00 92.12 214 LYS A CA 1
ATOM 1709 C C . LYS A 1 214 ? 15.125 -8.412 -22.260 1.00 92.12 214 LYS A C 1
ATOM 1711 O O . LYS A 1 214 ? 16.214 -8.504 -22.818 1.00 92.12 214 LYS A O 1
ATOM 1716 N N . GLU A 1 215 ? 14.088 -7.781 -22.801 1.00 90.62 215 GLU A N 1
ATOM 1717 C CA . GLU A 1 215 ? 14.117 -7.211 -24.151 1.00 90.62 215 GLU A CA 1
ATOM 1718 C C . GLU A 1 215 ? 15.152 -6.089 -24.287 1.00 90.62 215 GLU A C 1
ATOM 1720 O O . GLU A 1 215 ? 15.922 -6.062 -25.248 1.00 90.62 215 GLU A O 1
ATOM 1725 N N . GLU A 1 216 ? 15.243 -5.200 -23.297 1.00 90.69 216 GLU A N 1
ATOM 1726 C CA . GLU A 1 216 ? 16.271 -4.156 -23.271 1.00 90.69 216 GLU A CA 1
ATOM 1727 C C . GLU A 1 216 ? 17.674 -4.734 -23.032 1.00 90.69 216 GLU A C 1
ATOM 1729 O O . GLU A 1 216 ? 18.671 -4.203 -23.529 1.00 90.69 216 GLU A O 1
ATOM 1734 N N . GLY A 1 217 ? 17.787 -5.843 -22.297 1.00 82.81 217 GLY A N 1
ATOM 1735 C CA . GLY A 1 217 ? 19.027 -6.609 -22.177 1.00 82.81 217 GLY A CA 1
ATOM 1736 C C . GLY A 1 217 ? 19.513 -7.141 -23.527 1.00 82.81 217 GLY A C 1
ATOM 1737 O O . GLY A 1 217 ? 20.670 -6.917 -23.891 1.00 82.81 217 GLY A O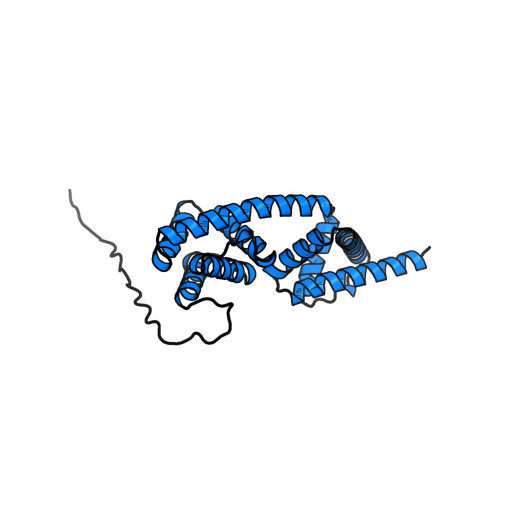 1
ATOM 1738 N N . ASP A 1 218 ? 18.619 -7.775 -24.284 1.00 86.31 218 ASP A N 1
ATOM 1739 C CA . ASP A 1 218 ? 18.913 -8.388 -25.581 1.00 86.31 218 ASP A CA 1
ATOM 1740 C C . ASP A 1 218 ? 19.258 -7.328 -26.647 1.00 86.31 218 ASP A C 1
ATOM 1742 O O . ASP A 1 218 ? 20.238 -7.480 -27.382 1.00 86.31 218 ASP A O 1
ATOM 1746 N N . LYS A 1 219 ? 18.535 -6.196 -26.687 1.00 83.75 219 LYS A N 1
ATOM 1747 C CA . LYS A 1 219 ? 18.848 -5.061 -27.582 1.00 83.75 219 LYS A CA 1
ATOM 1748 C C . LYS A 1 219 ? 20.242 -4.484 -27.331 1.00 83.75 219 LYS A C 1
ATOM 1750 O O . LYS A 1 219 ? 20.972 -4.183 -28.275 1.00 83.75 219 LYS A O 1
ATOM 1755 N N . ASN A 1 220 ? 20.626 -4.330 -26.064 1.00 76.31 220 ASN A N 1
ATOM 1756 C CA . ASN A 1 220 ? 21.938 -3.793 -25.705 1.00 76.31 220 ASN A CA 1
ATOM 1757 C C . ASN A 1 220 ? 23.084 -4.747 -26.067 1.00 76.31 220 ASN A C 1
ATOM 1759 O O . ASN A 1 220 ? 24.173 -4.275 -26.378 1.00 76.31 220 ASN A O 1
ATOM 1763 N N . GLN A 1 221 ? 22.849 -6.063 -26.059 1.00 74.81 221 GLN A N 1
ATOM 1764 C CA . GLN A 1 221 ? 23.832 -7.054 -26.511 1.00 74.81 221 GLN A CA 1
ATOM 1765 C C . GLN A 1 221 ? 23.952 -7.109 -28.039 1.00 74.81 221 GLN A C 1
ATOM 1767 O O . GLN A 1 221 ? 25.049 -7.301 -28.546 1.00 74.81 221 GLN A O 1
ATOM 1772 N N . ALA A 1 222 ? 22.857 -6.912 -28.778 1.00 70.00 222 ALA A N 1
ATOM 1773 C CA . ALA A 1 222 ? 22.869 -6.907 -30.244 1.00 70.00 222 ALA A CA 1
ATOM 1774 C C . ALA A 1 222 ? 23.566 -5.675 -30.862 1.00 70.00 222 ALA A C 1
ATOM 1776 O O . ALA A 1 222 ? 23.964 -5.717 -32.025 1.00 70.00 222 ALA A O 1
ATOM 1777 N N . ASN A 1 223 ? 23.701 -4.587 -30.096 1.00 64.06 223 ASN A N 1
ATOM 1778 C CA . ASN A 1 223 ? 24.336 -3.333 -30.515 1.00 64.06 223 ASN A CA 1
ATOM 1779 C C . ASN A 1 223 ? 25.809 -3.192 -30.060 1.00 64.06 223 ASN A C 1
ATOM 1781 O O . ASN A 1 223 ? 26.404 -2.135 -30.290 1.00 64.06 223 ASN A O 1
ATOM 1785 N N . GLN A 1 224 ? 26.379 -4.211 -29.402 1.00 55.88 224 GLN A N 1
ATOM 1786 C CA . GLN A 1 224 ? 27.796 -4.297 -29.001 1.00 55.88 224 GLN A CA 1
ATOM 1787 C C . GLN A 1 224 ? 28.597 -5.165 -29.973 1.00 55.88 224 GLN A C 1
ATOM 1789 O O . GLN A 1 224 ? 29.776 -4.814 -30.209 1.00 55.88 224 GLN A O 1
#

pLDDT: mean 82.19, std 19.04, range [27.45, 96.5]

Sequence (224 aa):
MKYLYLLLIITATTITVTFKEIVEAESGGLNAKEKSLISILAEARKLRWDDGEEYAIGELMRDLDEGVDPEKEDEEMKIGVERFTDQLQRFSDQDREKVKELFRENLGQAETKSLFQDASKLAKEEDEKLKELKKDVGFQEDEKKAFKELVSDVVKGTNVEAKGDTELALMASAGKKVDKLKEEDKKRLQAMIASHYGEDQARRVFDMAKTIEKEEGDKNQANQ

Organism: Branchiostoma belcheri (NCBI:txid7741)